Protein AF-A0AAE0GDN5-F1 (afdb_monomer)

pLDDT: mean 87.63, std 14.73, range [41.38, 98.94]

Solvent-accessible surface area (backbone atoms only — not comparable to full-atom values): 17730 Å² total; per-residue (Å²): 132,83,82,75,53,61,59,93,88,37,73,37,53,43,88,85,71,43,66,52,89,64,88,62,41,34,65,48,34,41,49,47,41,57,77,68,63,49,64,65,47,78,42,30,31,48,79,77,82,58,80,42,37,68,60,47,39,54,49,45,69,67,55,39,80,83,34,24,38,50,51,16,38,14,57,63,39,46,33,49,85,44,64,26,94,58,37,66,76,47,68,76,36,91,54,53,76,66,15,51,82,25,54,26,82,8,74,49,5,35,44,51,56,46,60,76,40,38,54,92,84,43,56,67,52,71,48,74,17,45,53,18,36,36,38,46,92,61,34,34,38,39,26,23,27,41,20,40,61,41,61,31,43,83,70,22,51,65,49,40,50,50,53,43,54,57,56,71,73,50,60,53,56,38,36,38,39,32,20,5,50,36,30,42,88,70,46,37,38,89,57,60,58,15,27,40,37,64,50,58,44,47,34,20,28,58,19,18,37,34,41,28,14,74,36,29,25,36,35,30,41,21,21,32,44,36,61,37,45,74,58,95,91,39,79,44,88,58,62,34,66,71,46,88,48,63,50,52,35,57,20,22,53,28,91,73,73,8,14,14,39,45,33,31,59,21,14,55,24,88,50,52,39,48,43,72,47,83,60,86,55,50,55,37,38,38,21,39,33,66,83,54,95,76,44,49,62,33,57,82,83,47,85,45,52,26,32,50,79,47,71,52,79,47,81,82,52,55,49,28,49,33,36,31,30,29,52,78,68,49,74,79,44,58,34,32,42,33,46,66,41,76,66,130

Foldseek 3Di:
DPPFDDDPNHGCAFLVRHGDPDDFLLLLQLVVCVVVVAQEDEEAEDQPLRLCLPSSLSVCVVRCVNHAYAYAHALSQFWLPLPRPCSPSQVPRPCQVVQQPTQDPHCNHNQVSNVVRHPPPWDKDDRGNAFIWIDDQLAIETHHQALNSFADQVVRVVSLVSLLVSLVVDLGLAYEYGHEADDPQRAFDDGHGRHFCSNVLSCQQSLYAYEYAPRQWKWKFAKWQDAWHDDPNDTDGPTDHPDLDQAEYERDHHNRRGIYMYIYQHQSGDAFAEGPDDDSRTSEIEGCYDPDPHYHHDPRPDSQSGWDKDWADDNPAQKIKIFIATSVRDTRGIHMYGGPRDRD

Nearest PDB structures (foldseek):
  8y1j-assembly1_A-2  TM=4.445E-01  e=2.587E+00  Pseudomonas aeruginosa PAO1
  3iau-assembly2_B  TM=4.568E-01  e=3.497E+00  Solanum lycopersicum
  3iau-assembly1_A  TM=4.447E-01  e=3.946E+00  Solanum lycopersicum
  2ga9-assembly1_A  TM=3.834E-01  e=5.022E+00  Orthopoxvirus vaccinia
  3uow-assembly1_A  TM=2.805E-01  e=9.181E+00  Plasmodium falciparum 3D7

Structure (mmCIF, N/CA/C/O backbone):
data_AF-A0AAE0GDN5-F1
#
_entry.id   AF-A0AAE0GDN5-F1
#
loop_
_atom_site.group_PDB
_atom_site.id
_atom_site.type_symbol
_atom_site.label_atom_id
_atom_site.label_alt_id
_atom_site.label_comp_id
_atom_site.label_asym_id
_atom_site.label_entity_id
_atom_site.label_seq_id
_atom_site.pdbx_PDB_ins_code
_atom_site.Cartn_x
_atom_site.Cartn_y
_atom_site.Cartn_z
_atom_site.occupancy
_atom_site.B_iso_or_equiv
_atom_site.auth_seq_id
_atom_site.auth_comp_id
_atom_site.auth_asym_id
_atom_site.auth_atom_id
_atom_site.pdbx_PDB_model_num
ATOM 1 N N . MET A 1 1 ? 9.007 -10.496 -36.796 1.00 41.88 1 MET A N 1
ATOM 2 C CA . MET A 1 1 ? 8.917 -9.094 -36.339 1.00 41.88 1 MET A CA 1
ATOM 3 C C . MET A 1 1 ? 8.376 -9.117 -34.929 1.00 41.88 1 MET A C 1
ATOM 5 O O . MET A 1 1 ? 7.269 -9.605 -34.732 1.00 41.88 1 MET A O 1
ATOM 9 N N . GLN A 1 2 ? 9.183 -8.704 -33.958 1.00 44.78 2 GLN A N 1
ATOM 10 C CA . GLN A 1 2 ? 8.745 -8.541 -32.575 1.00 44.78 2 GLN A CA 1
ATOM 11 C C . GLN A 1 2 ? 7.767 -7.357 -32.563 1.00 44.78 2 GLN A C 1
ATOM 13 O O . GLN A 1 2 ? 8.099 -6.303 -33.104 1.00 44.78 2 GLN A O 1
ATOM 18 N N . ARG A 1 3 ? 6.529 -7.549 -32.084 1.00 52.41 3 ARG A N 1
ATOM 19 C CA . ARG A 1 3 ? 5.584 -6.432 -31.941 1.00 52.41 3 ARG A CA 1
ATOM 20 C C . ARG A 1 3 ? 6.173 -5.475 -30.912 1.00 52.41 3 ARG A C 1
ATOM 22 O O . ARG A 1 3 ? 6.398 -5.876 -29.775 1.00 52.41 3 ARG A O 1
ATOM 29 N N . VAL A 1 4 ? 6.446 -4.253 -31.343 1.00 59.16 4 VAL A N 1
ATOM 30 C CA . VAL A 1 4 ? 6.865 -3.161 -30.473 1.00 59.16 4 VAL A CA 1
ATOM 31 C C . VAL A 1 4 ? 5.683 -2.820 -29.572 1.00 59.16 4 VAL A C 1
ATOM 33 O O . VAL A 1 4 ? 4.569 -2.633 -30.057 1.00 59.16 4 VAL A O 1
ATOM 36 N N . TYR A 1 5 ? 5.898 -2.829 -28.259 1.00 58.00 5 TYR A N 1
ATOM 37 C CA . TYR A 1 5 ? 4.896 -2.339 -27.320 1.00 58.00 5 TYR A CA 1
ATOM 38 C C . TYR A 1 5 ? 4.826 -0.821 -27.476 1.00 58.00 5 TYR A C 1
ATOM 40 O O . TYR A 1 5 ? 5.871 -0.188 -27.454 1.00 58.00 5 TYR A O 1
ATOM 48 N N . GLU A 1 6 ? 3.642 -0.245 -27.677 1.00 60.78 6 GLU A N 1
ATOM 49 C CA . GLU A 1 6 ? 3.473 1.186 -27.958 1.00 60.78 6 GLU A CA 1
ATOM 50 C C . GLU A 1 6 ? 2.657 1.884 -26.860 1.00 60.78 6 GLU A C 1
ATOM 52 O O . GLU A 1 6 ? 1.672 1.350 -26.346 1.00 60.78 6 GLU A O 1
ATOM 57 N N . ILE A 1 7 ? 3.059 3.108 -26.526 1.00 54.59 7 ILE A N 1
ATOM 58 C CA . ILE A 1 7 ? 2.407 4.046 -25.615 1.00 54.59 7 ILE A CA 1
ATOM 59 C C . ILE A 1 7 ? 2.026 5.275 -26.453 1.00 54.59 7 ILE A C 1
ATOM 61 O O . ILE A 1 7 ? 2.894 6.017 -26.890 1.00 54.59 7 ILE A O 1
ATOM 65 N N . ASN A 1 8 ? 0.729 5.487 -26.710 1.00 52.53 8 ASN A N 1
ATOM 66 C CA . ASN A 1 8 ? 0.206 6.551 -27.594 1.00 52.53 8 ASN A CA 1
ATOM 67 C C . ASN A 1 8 ? 0.657 6.471 -29.068 1.00 52.53 8 ASN A C 1
ATOM 69 O O . ASN A 1 8 ? 0.799 7.496 -29.727 1.00 52.53 8 ASN A O 1
ATOM 73 N N . GLY A 1 9 ? 0.858 5.262 -29.598 1.00 57.66 9 GLY A N 1
ATOM 74 C CA . GLY A 1 9 ? 1.362 5.072 -30.966 1.00 57.66 9 GLY A CA 1
ATOM 75 C C . GLY A 1 9 ? 2.862 5.343 -31.111 1.00 57.66 9 GLY A C 1
ATOM 76 O O . GLY A 1 9 ? 3.390 5.240 -32.213 1.00 57.66 9 GLY A O 1
ATOM 77 N N . GLU A 1 10 ? 3.544 5.654 -30.006 1.00 56.47 10 GLU A N 1
ATOM 78 C CA . GLU A 1 10 ? 4.998 5.716 -29.927 1.00 56.47 10 GLU A CA 1
ATOM 79 C C . GLU A 1 10 ? 5.531 4.432 -29.290 1.00 56.47 10 GLU A C 1
ATOM 81 O O . GLU A 1 10 ? 4.943 3.938 -28.326 1.00 56.47 10 GLU A O 1
ATOM 86 N N . PRO A 1 11 ? 6.649 3.876 -29.766 1.00 64.31 11 PRO A N 1
ATOM 87 C CA . PRO A 1 11 ? 7.301 2.764 -29.100 1.00 64.31 11 PRO A CA 1
ATOM 88 C C . PRO A 1 11 ? 7.586 3.013 -27.615 1.00 64.31 11 PRO A C 1
ATOM 90 O O . PRO A 1 11 ? 8.164 4.028 -27.239 1.00 64.31 11 PRO A O 1
ATOM 93 N N . CYS A 1 12 ? 7.234 2.047 -26.772 1.00 60.94 12 CYS A N 1
ATOM 94 C CA . CYS A 1 12 ? 7.737 1.943 -25.413 1.00 60.94 12 CYS A CA 1
ATOM 95 C C . CYS A 1 12 ? 9.220 1.625 -25.501 1.00 60.94 12 CYS A C 1
ATOM 97 O O . CYS A 1 12 ? 9.606 0.540 -25.953 1.00 60.94 12 CYS A O 1
ATOM 99 N N . LEU A 1 13 ? 10.022 2.587 -25.076 1.00 56.03 13 LEU A N 1
ATOM 100 C CA . LEU A 1 13 ? 11.457 2.456 -24.975 1.00 56.03 13 LEU A CA 1
ATOM 101 C C . LEU A 1 13 ? 11.843 2.515 -23.500 1.00 56.03 13 LEU A C 1
ATOM 103 O O . LEU A 1 13 ? 11.319 3.348 -22.759 1.00 56.03 13 LEU A O 1
ATOM 107 N N . ASP A 1 14 ? 12.732 1.620 -23.088 1.00 52.69 14 ASP A N 1
ATOM 108 C CA . ASP A 1 14 ? 13.418 1.737 -21.811 1.00 52.69 14 ASP A CA 1
ATOM 109 C C . ASP A 1 14 ? 14.455 2.877 -21.864 1.00 52.69 14 ASP A C 1
ATOM 111 O O . ASP A 1 14 ? 14.651 3.555 -22.881 1.00 52.69 14 ASP A O 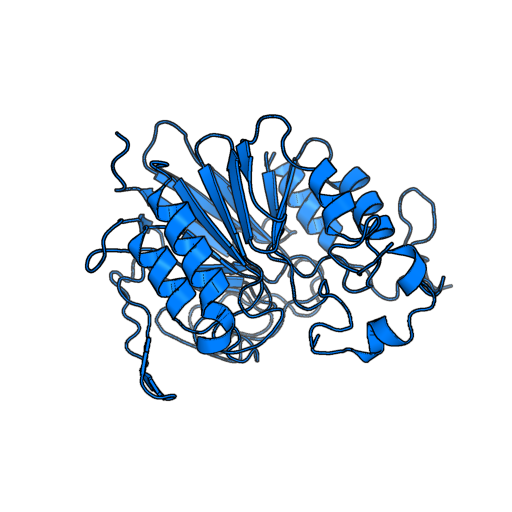1
ATOM 115 N N . TYR A 1 15 ? 15.136 3.106 -20.747 1.00 44.44 15 TYR A N 1
ATOM 116 C CA . TYR A 1 15 ? 16.130 4.170 -20.600 1.00 44.44 15 TYR A CA 1
ATOM 117 C C . TYR A 1 15 ? 17.352 4.023 -21.531 1.00 44.44 15 TYR A C 1
ATOM 119 O O . TYR A 1 15 ? 18.066 4.995 -21.775 1.00 44.44 15 TYR A O 1
ATOM 127 N N . LYS A 1 16 ? 17.581 2.839 -22.117 1.00 44.53 16 LYS A N 1
ATOM 128 C CA . LYS A 1 16 ? 18.643 2.591 -23.107 1.00 44.53 16 LYS A CA 1
ATOM 129 C C . LYS A 1 16 ? 18.179 2.826 -24.541 1.00 44.53 16 LYS A C 1
ATOM 131 O O . LYS A 1 16 ? 18.956 2.594 -25.467 1.00 44.53 16 LYS A O 1
ATOM 136 N N . MET A 1 17 ? 16.949 3.311 -24.731 1.00 55.16 17 MET A N 1
ATOM 137 C CA . MET A 1 17 ? 16.269 3.368 -26.026 1.00 55.16 17 MET A CA 1
ATOM 138 C C . MET A 1 17 ? 16.057 1.975 -26.647 1.00 55.16 17 MET A C 1
ATOM 140 O O . MET A 1 17 ? 15.821 1.875 -27.854 1.00 55.16 17 MET A O 1
ATOM 144 N N . ASP A 1 18 ? 16.121 0.906 -25.845 1.00 54.94 18 ASP A N 1
ATOM 145 C CA . ASP A 1 18 ? 15.710 -0.431 -26.268 1.00 54.94 18 ASP A CA 1
ATOM 146 C C . ASP A 1 18 ? 14.187 -0.543 -26.127 1.00 54.94 18 ASP A C 1
ATOM 148 O O . ASP A 1 18 ? 13.575 0.098 -25.278 1.00 54.94 18 ASP A O 1
ATOM 152 N N . TYR A 1 19 ? 13.537 -1.381 -26.937 1.00 62.50 19 TYR A N 1
ATOM 153 C CA . TYR A 1 19 ? 12.112 -1.650 -26.740 1.00 62.50 19 TYR A CA 1
ATOM 154 C C . TYR A 1 19 ? 11.873 -2.296 -25.373 1.00 62.50 19 TYR A C 1
ATOM 156 O O . TYR A 1 19 ? 12.528 -3.289 -25.045 1.00 62.50 19 TYR A O 1
ATOM 164 N N . CYS A 1 20 ? 10.888 -1.781 -24.629 1.00 57.69 20 CYS A N 1
ATOM 165 C CA . CYS A 1 20 ? 10.455 -2.350 -23.353 1.00 57.69 20 CYS A CA 1
ATOM 166 C C . CYS A 1 20 ? 10.292 -3.871 -23.490 1.00 57.69 20 CYS A C 1
ATOM 168 O O . CYS A 1 20 ? 9.528 -4.363 -24.329 1.00 57.69 20 CYS A O 1
ATOM 170 N N . ARG A 1 21 ? 11.062 -4.623 -22.696 1.00 52.03 21 ARG A N 1
ATOM 171 C CA . ARG A 1 21 ? 11.331 -6.049 -22.955 1.00 52.03 21 ARG A CA 1
ATOM 172 C C . ARG A 1 21 ? 10.169 -6.970 -22.577 1.00 52.03 21 ARG A C 1
ATOM 174 O O . ARG A 1 21 ? 10.104 -8.098 -23.067 1.00 52.03 21 ARG A O 1
ATOM 181 N N . THR A 1 22 ? 9.235 -6.484 -21.761 1.00 51.12 22 THR A N 1
ATOM 182 C CA . THR A 1 22 ? 8.078 -7.243 -21.270 1.00 51.12 22 THR A CA 1
ATOM 183 C C . THR A 1 22 ? 6.831 -6.361 -21.199 1.00 51.12 22 THR A C 1
ATOM 185 O O . THR A 1 22 ? 6.926 -5.212 -20.767 1.00 51.12 22 THR A O 1
ATOM 188 N N . PRO A 1 23 ? 5.643 -6.864 -21.581 1.00 52.62 23 PRO A N 1
ATOM 189 C CA . PRO A 1 23 ? 4.397 -6.165 -21.301 1.00 52.62 23 PRO A CA 1
ATOM 190 C C . PRO A 1 23 ? 4.180 -6.118 -19.782 1.00 52.62 23 PRO A C 1
ATOM 192 O O . PRO A 1 23 ? 3.942 -7.149 -19.158 1.00 52.62 23 PRO A O 1
ATOM 195 N N . SER A 1 24 ? 4.269 -4.927 -19.184 1.00 63.75 24 SER A N 1
ATOM 196 C CA . SER A 1 24 ? 3.745 -4.700 -17.834 1.00 63.75 24 SER A CA 1
ATOM 197 C C . SER A 1 24 ? 2.223 -4.772 -17.889 1.00 63.75 24 SER A C 1
ATOM 199 O O . SER A 1 24 ? 1.579 -4.067 -18.674 1.00 63.75 24 SER A O 1
ATOM 201 N N . TYR A 1 25 ? 1.636 -5.609 -17.038 1.00 81.38 25 TYR A N 1
ATOM 202 C CA . TYR A 1 25 ? 0.183 -5.753 -16.945 1.00 81.38 25 TYR A CA 1
ATOM 203 C C . TYR A 1 25 ? -0.465 -4.641 -16.107 1.00 81.38 25 TYR A C 1
ATOM 205 O O . TYR A 1 25 ? -1.679 -4.656 -15.899 1.00 81.38 25 TYR A O 1
ATOM 213 N N . ALA A 1 26 ? 0.312 -3.629 -15.695 1.00 89.44 26 ALA A N 1
ATOM 214 C CA . ALA A 1 26 ? -0.187 -2.477 -14.953 1.00 89.44 26 ALA A CA 1
ATOM 215 C C . ALA A 1 26 ? -1.345 -1.776 -15.679 1.00 89.44 26 ALA A C 1
ATOM 217 O O . ALA A 1 26 ? -2.330 -1.419 -15.041 1.00 89.44 26 ALA A O 1
ATOM 218 N N . ARG A 1 27 ? -1.323 -1.663 -17.020 1.00 88.50 27 ARG A N 1
ATOM 219 C CA . ARG A 1 27 ? -2.455 -1.075 -17.773 1.00 88.50 27 ARG A CA 1
ATOM 220 C C . ARG A 1 27 ? -3.779 -1.788 -17.504 1.00 88.50 27 ARG A C 1
ATOM 222 O O . ARG A 1 27 ? -4.809 -1.130 -17.398 1.00 88.50 27 ARG A O 1
ATOM 229 N N . SER A 1 28 ? -3.764 -3.115 -17.379 1.00 88.62 28 SER A N 1
ATOM 230 C CA . SER A 1 28 ? -4.967 -3.897 -17.075 1.00 88.62 28 SER A CA 1
ATOM 231 C C . SER A 1 28 ? -5.482 -3.604 -15.666 1.00 88.62 28 SER A C 1
ATOM 233 O O . SER A 1 28 ? -6.688 -3.465 -15.476 1.00 88.62 28 SER A O 1
ATOM 235 N N . VAL A 1 29 ? -4.579 -3.429 -14.697 1.00 94.88 29 VAL A N 1
ATOM 236 C CA . VAL A 1 29 ? -4.932 -3.055 -13.318 1.00 94.88 29 VAL A CA 1
ATOM 237 C C . VAL A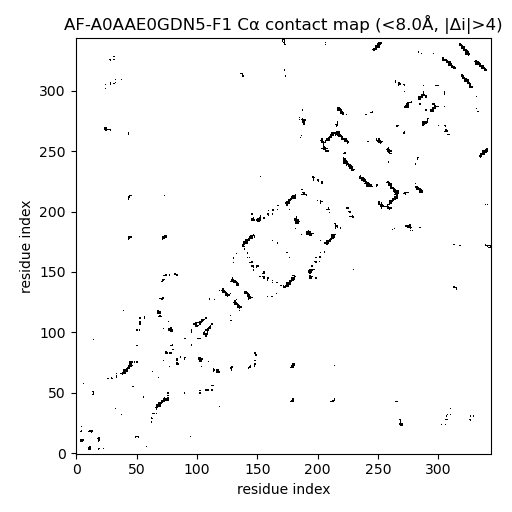 1 29 ? -5.502 -1.632 -13.262 1.00 94.88 29 VAL A C 1
ATOM 239 O O . VAL A 1 29 ? -6.553 -1.411 -12.666 1.00 94.88 29 VAL A O 1
ATOM 242 N N . PHE A 1 30 ? -4.890 -0.665 -13.953 1.00 95.25 30 PHE A N 1
ATOM 243 C CA . PHE A 1 30 ? -5.427 0.699 -14.044 1.00 95.25 30 PHE A CA 1
ATOM 244 C C . PHE A 1 30 ? -6.769 0.749 -14.776 1.00 95.25 30 PHE A C 1
ATOM 246 O O . PHE A 1 30 ? -7.680 1.451 -14.339 1.00 95.25 30 PHE A O 1
ATOM 253 N N . LYS A 1 31 ? -6.939 -0.037 -15.845 1.00 92.19 31 LYS A N 1
ATOM 254 C CA . LYS A 1 31 ? -8.227 -0.191 -16.527 1.00 92.19 31 LYS A CA 1
ATOM 255 C C . LYS A 1 31 ? -9.306 -0.714 -15.575 1.00 92.19 31 LYS A C 1
ATOM 257 O O . LYS A 1 31 ? -10.385 -0.127 -15.532 1.00 92.19 31 LYS A O 1
ATOM 262 N N . LEU A 1 32 ? -9.009 -1.752 -14.792 1.00 95.25 32 LEU A N 1
ATOM 263 C CA . LEU A 1 32 ? -9.915 -2.283 -13.770 1.00 95.25 32 LEU A CA 1
ATOM 264 C C . LEU A 1 32 ? -10.320 -1.198 -12.755 1.00 95.25 32 LEU A C 1
ATOM 266 O O . LEU A 1 32 ? -11.508 -1.034 -12.476 1.00 95.25 32 LEU A O 1
ATOM 270 N N . MET A 1 33 ? -9.363 -0.413 -12.248 1.00 97.50 33 MET A N 1
ATOM 271 C CA . MET A 1 33 ? -9.647 0.688 -11.314 1.00 97.50 33 MET A CA 1
ATOM 272 C C . MET A 1 33 ? -10.532 1.779 -11.942 1.00 97.50 33 MET A C 1
ATOM 274 O O . MET A 1 33 ? -11.472 2.251 -11.298 1.00 97.50 33 MET A O 1
ATOM 278 N N . ARG A 1 34 ? -10.312 2.123 -13.221 1.00 95.75 34 ARG A N 1
ATOM 279 C CA . ARG A 1 34 ? -11.179 3.058 -13.966 1.00 95.75 34 ARG A CA 1
ATOM 280 C C . ARG A 1 34 ? -12.601 2.528 -14.125 1.00 95.75 34 ARG A C 1
ATOM 282 O O . ARG A 1 34 ? -13.560 3.263 -13.906 1.00 95.75 34 ARG A O 1
ATOM 289 N N . GLU A 1 35 ? -12.757 1.256 -14.487 1.00 95.56 35 GLU A N 1
ATOM 290 C CA . GLU A 1 35 ? -14.073 0.613 -14.615 1.00 95.56 35 GLU A CA 1
ATOM 291 C C . GLU A 1 35 ? -14.826 0.587 -13.279 1.00 95.56 35 GLU A C 1
ATOM 293 O O . GLU A 1 35 ? -16.048 0.748 -13.248 1.00 95.56 35 GLU A O 1
ATOM 298 N N . LYS A 1 36 ? -14.085 0.465 -12.173 1.00 96.56 36 LYS A N 1
ATOM 299 C CA . LYS A 1 36 ? -14.596 0.562 -10.801 1.00 96.56 36 LYS A CA 1
ATOM 300 C C . LYS A 1 36 ? -14.770 1.993 -10.295 1.00 96.56 36 LYS A C 1
ATOM 302 O O . LYS A 1 36 ? -15.267 2.167 -9.188 1.00 96.56 36 LYS A O 1
ATOM 307 N N . ARG A 1 37 ? -14.447 3.001 -11.117 1.00 96.31 37 ARG A N 1
ATOM 308 C CA . ARG A 1 37 ? -14.590 4.435 -10.814 1.00 96.31 37 ARG A CA 1
ATOM 309 C C . ARG A 1 37 ? -13.885 4.834 -9.515 1.00 96.31 37 ARG A C 1
ATOM 311 O O . ARG A 1 37 ? -14.430 5.595 -8.722 1.00 96.31 37 ARG A O 1
ATOM 318 N N . VAL A 1 38 ? -12.689 4.292 -9.301 1.00 97.38 38 VAL A N 1
ATOM 319 C CA . VAL A 1 38 ? -11.849 4.637 -8.150 1.00 97.38 38 VAL A CA 1
ATOM 320 C C . VAL A 1 38 ? -11.518 6.132 -8.180 1.00 97.38 38 VAL A C 1
ATOM 322 O O . VAL A 1 38 ? -11.184 6.672 -9.225 1.00 97.38 38 VAL A O 1
ATOM 325 N N . ASP A 1 39 ? -11.598 6.807 -7.035 1.00 97.19 39 ASP A N 1
ATOM 326 C CA . ASP A 1 39 ? -11.234 8.227 -6.922 1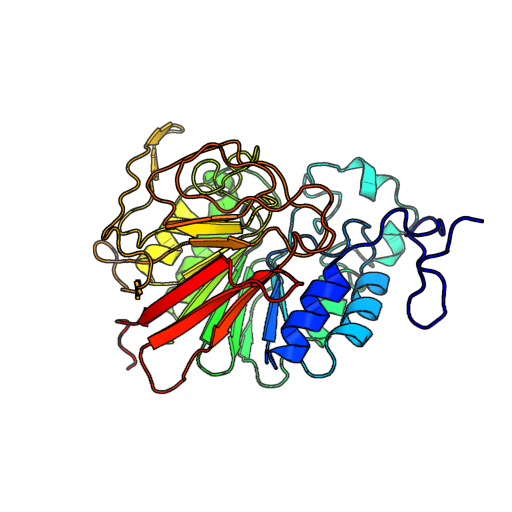.00 97.19 39 ASP A CA 1
ATOM 327 C C . ASP A 1 39 ? -9.714 8.439 -6.821 1.00 97.19 39 ASP A C 1
ATOM 329 O O . ASP A 1 39 ? -9.156 9.388 -7.375 1.00 97.19 39 ASP A O 1
ATOM 333 N N . LEU A 1 40 ? -9.044 7.561 -6.073 1.00 98.44 40 LEU A N 1
ATOM 334 C CA . LEU A 1 40 ? -7.643 7.681 -5.694 1.00 98.44 40 LEU A CA 1
ATOM 335 C C . LEU A 1 40 ? -6.955 6.316 -5.767 1.00 98.44 40 LEU A C 1
ATOM 337 O O . LEU A 1 40 ? -7.352 5.373 -5.086 1.00 98.44 40 LEU A O 1
ATOM 341 N N . VAL A 1 41 ? -5.882 6.244 -6.548 1.00 98.69 41 VAL A N 1
ATOM 342 C CA . VAL A 1 41 ? -4.935 5.130 -6.546 1.00 98.69 41 VAL A CA 1
ATOM 343 C C . VAL A 1 41 ? -3.909 5.358 -5.437 1.00 98.69 41 VAL A C 1
ATOM 345 O O . VAL A 1 41 ? -3.281 6.415 -5.367 1.00 98.69 41 VAL A O 1
ATOM 348 N N . VAL A 1 42 ? -3.724 4.352 -4.584 1.00 98.75 42 VAL A N 1
ATOM 349 C CA . VAL A 1 42 ? -2.694 4.317 -3.540 1.00 98.75 42 VAL A CA 1
ATOM 350 C C . VAL A 1 42 ? -1.689 3.232 -3.913 1.00 98.75 42 VAL A C 1
ATOM 352 O O . VAL A 1 42 ? -2.025 2.051 -3.880 1.00 98.75 42 VAL A O 1
ATOM 355 N N . HIS A 1 43 ? -0.472 3.618 -4.296 1.00 98.69 43 HIS A N 1
ATOM 356 C CA . HIS A 1 43 ? 0.542 2.686 -4.789 1.00 98.69 43 HIS A CA 1
ATOM 357 C C . HIS A 1 43 ? 1.665 2.457 -3.769 1.00 98.69 43 HIS A C 1
ATOM 359 O O . HIS A 1 43 ? 2.365 3.387 -3.364 1.00 98.69 43 HIS A O 1
ATOM 365 N N . ALA A 1 44 ? 1.853 1.207 -3.349 1.00 98.19 44 ALA A N 1
ATOM 366 C CA . ALA A 1 44 ? 2.799 0.826 -2.302 1.00 98.19 44 ALA A CA 1
ATOM 367 C C . ALA A 1 44 ? 4.235 0.614 -2.830 1.00 98.19 44 ALA A C 1
ATOM 369 O O . ALA A 1 44 ? 4.874 -0.367 -2.465 1.00 98.19 44 ALA A O 1
ATOM 370 N N . GLY A 1 45 ? 4.739 1.527 -3.667 1.00 96.56 45 GLY A N 1
ATOM 371 C CA . GLY A 1 45 ? 6.113 1.532 -4.193 1.00 96.56 45 GLY A CA 1
ATOM 372 C C . GLY A 1 45 ? 6.410 0.511 -5.290 1.00 96.56 45 GLY A C 1
ATOM 373 O O . GLY A 1 45 ? 5.575 -0.334 -5.598 1.00 96.56 45 GLY A O 1
ATOM 374 N N . ASP A 1 46 ? 7.623 0.611 -5.832 1.00 95.06 46 ASP A N 1
ATOM 375 C CA . ASP A 1 46 ? 8.119 -0.049 -7.041 1.00 95.06 46 ASP A CA 1
ATOM 376 C C . ASP A 1 46 ? 7.287 0.295 -8.283 1.00 95.06 46 ASP A C 1
ATOM 378 O O . ASP A 1 46 ? 6.330 -0.391 -8.644 1.00 95.06 46 ASP A O 1
ATOM 382 N N . PHE A 1 47 ? 7.658 1.389 -8.943 1.00 93.69 47 PHE A N 1
ATOM 383 C CA . PHE A 1 47 ? 6.888 1.979 -10.032 1.00 93.69 47 PHE A CA 1
ATOM 384 C C . PHE A 1 47 ? 7.038 1.241 -11.362 1.00 93.69 47 PHE A C 1
ATOM 386 O O . PHE A 1 47 ? 6.270 0.330 -11.673 1.00 93.69 47 PHE A O 1
ATOM 393 N N . ASP A 1 48 ? 7.990 1.668 -12.184 1.00 87.81 48 ASP A N 1
ATOM 394 C CA . ASP A 1 48 ? 8.150 1.162 -13.543 1.00 87.81 48 ASP A CA 1
ATOM 395 C C . ASP A 1 48 ? 9.120 -0.021 -13.632 1.00 87.81 48 ASP A C 1
ATOM 397 O O . ASP A 1 48 ? 9.078 -0.735 -14.628 1.00 87.81 48 ASP A O 1
ATOM 401 N N . TYR A 1 49 ? 9.930 -0.256 -12.589 1.00 85.00 49 TYR A N 1
ATOM 402 C CA . TYR A 1 49 ? 11.057 -1.202 -12.571 1.00 85.00 49 TYR A CA 1
ATOM 403 C C . TYR A 1 49 ? 12.171 -0.901 -13.596 1.00 85.00 49 TYR A C 1
ATOM 405 O O . TYR A 1 49 ? 13.066 -1.722 -13.787 1.00 85.00 49 TYR A O 1
ATOM 413 N N . GLU A 1 50 ? 12.144 0.277 -14.216 1.00 79.94 50 GLU A N 1
ATOM 414 C CA . GLU A 1 50 ? 13.015 0.717 -15.312 1.00 79.94 50 GLU A CA 1
ATOM 415 C C . GLU A 1 50 ? 13.809 1.990 -14.964 1.00 79.94 50 GLU A C 1
ATOM 417 O O . GLU A 1 50 ? 14.563 2.490 -15.797 1.00 79.94 50 GLU A O 1
ATOM 422 N N . SER A 1 51 ? 13.641 2.539 -13.754 1.00 81.94 51 SER A N 1
ATOM 423 C CA . SER A 1 51 ? 14.314 3.769 -13.304 1.00 81.94 51 SER A CA 1
ATOM 424 C C . SER A 1 51 ? 14.026 4.974 -14.215 1.00 81.94 51 SER A C 1
ATOM 426 O O . SER A 1 51 ? 14.898 5.809 -14.466 1.00 81.94 51 SER A O 1
ATOM 428 N N . SER A 1 52 ? 12.789 5.100 -14.711 1.00 79.69 52 SER A N 1
ATOM 429 C CA . SER A 1 52 ? 12.399 6.100 -15.708 1.00 79.69 52 SER A CA 1
ATOM 430 C C . SER A 1 52 ? 11.247 7.008 -15.234 1.00 79.69 52 SER A C 1
ATOM 432 O O . SER A 1 52 ? 10.143 6.967 -15.790 1.00 79.69 52 SER A O 1
ATOM 434 N N . PRO A 1 53 ? 11.498 7.941 -14.285 1.00 86.62 53 PRO A N 1
ATOM 435 C CA . PRO A 1 53 ? 10.475 8.835 -13.732 1.00 86.62 53 PRO A CA 1
ATOM 436 C C . PRO A 1 53 ? 9.575 9.517 -14.763 1.00 86.62 53 PRO A C 1
ATOM 438 O O . PRO A 1 53 ? 8.357 9.554 -14.604 1.00 86.62 53 PRO A O 1
ATOM 441 N N . ARG A 1 54 ? 10.162 10.013 -15.857 1.00 83.44 54 ARG A N 1
ATOM 442 C CA . ARG A 1 54 ? 9.423 10.687 -16.931 1.00 83.44 54 ARG A CA 1
ATOM 443 C C . ARG A 1 54 ? 8.535 9.730 -17.731 1.00 83.44 54 ARG A C 1
ATOM 445 O O . ARG A 1 54 ? 7.448 10.112 -18.157 1.00 83.44 54 ARG A O 1
ATOM 452 N N . THR A 1 55 ? 8.987 8.505 -17.977 1.00 82.31 55 THR A N 1
ATOM 453 C CA . THR A 1 55 ? 8.194 7.507 -18.711 1.00 82.31 55 THR A CA 1
ATOM 454 C C . THR A 1 55 ? 7.035 7.021 -17.854 1.00 82.31 55 THR A C 1
ATOM 456 O O . THR A 1 55 ? 5.909 6.926 -18.348 1.00 82.31 55 THR A O 1
ATOM 459 N N . TRP A 1 56 ? 7.278 6.809 -16.559 1.00 89.69 56 TRP A N 1
ATOM 460 C CA . TRP A 1 56 ? 6.225 6.507 -15.597 1.00 89.69 56 TRP A CA 1
ATOM 461 C C . TRP A 1 56 ? 5.196 7.640 -15.483 1.00 89.69 56 TRP A C 1
ATOM 463 O O . TRP A 1 56 ? 3.994 7.387 -15.490 1.00 89.69 56 TRP A O 1
ATOM 473 N N . ASP A 1 57 ? 5.635 8.900 -15.481 1.00 92.69 57 ASP A N 1
ATOM 474 C CA . ASP A 1 57 ? 4.735 10.058 -15.495 1.00 92.69 57 ASP A CA 1
ATOM 475 C C . ASP A 1 57 ? 3.819 10.096 -16.728 1.00 92.69 57 ASP A C 1
ATOM 477 O O . ASP A 1 57 ? 2.604 10.295 -16.623 1.00 92.69 57 ASP A O 1
ATOM 481 N N . ASN A 1 58 ? 4.386 9.845 -17.911 1.00 85.94 58 ASN A N 1
ATOM 482 C CA . ASN A 1 58 ? 3.618 9.758 -19.153 1.00 85.94 58 ASN A CA 1
ATOM 483 C C . ASN A 1 58 ? 2.589 8.619 -19.098 1.00 85.94 58 ASN A C 1
ATOM 485 O O . ASN A 1 58 ? 1.455 8.782 -19.555 1.00 85.94 58 ASN A O 1
ATOM 489 N N . PHE A 1 59 ? 2.972 7.475 -18.522 1.00 89.06 59 PHE A N 1
ATOM 490 C CA . PHE A 1 59 ? 2.065 6.357 -18.285 1.00 89.06 59 PHE A CA 1
ATOM 491 C C . PHE A 1 59 ? 0.906 6.765 -17.366 1.00 89.06 59 PHE A C 1
ATOM 493 O O . PHE A 1 59 ? -0.255 6.570 -17.727 1.00 89.06 59 PHE A O 1
ATOM 500 N N . LEU A 1 60 ? 1.195 7.384 -16.218 1.00 94.44 60 LEU A N 1
ATOM 501 C CA . LEU A 1 60 ? 0.172 7.824 -15.266 1.00 94.44 60 LEU A CA 1
ATOM 502 C C . LEU A 1 60 ? -0.769 8.863 -15.874 1.00 94.44 60 LEU A C 1
ATOM 504 O O . LEU A 1 60 ? -1.985 8.726 -15.756 1.00 94.44 60 LEU A O 1
ATOM 508 N N . THR A 1 61 ? -0.231 9.844 -16.596 1.00 91.31 61 THR A N 1
ATOM 509 C CA . THR A 1 61 ? -1.026 10.858 -17.304 1.00 91.31 61 THR A CA 1
ATOM 510 C C . THR A 1 61 ? -2.045 10.216 -18.252 1.00 91.31 61 THR A C 1
ATOM 512 O O . THR A 1 61 ? -3.179 10.685 -18.364 1.00 91.31 61 THR A O 1
ATOM 515 N N . GLN A 1 62 ? -1.674 9.115 -18.912 1.00 87.75 62 GLN A N 1
ATOM 516 C CA . GLN A 1 62 ? -2.564 8.383 -19.812 1.00 87.75 62 GLN A CA 1
ATOM 517 C C . GLN A 1 62 ? -3.578 7.498 -19.071 1.00 87.75 62 GLN A C 1
ATOM 519 O O . GLN A 1 62 ? -4.734 7.391 -19.493 1.00 87.75 62 GLN A O 1
ATOM 524 N N . GLU A 1 63 ? -3.149 6.813 -18.012 1.00 91.50 63 GLU A N 1
ATOM 525 C CA . GLU A 1 63 ? -3.930 5.753 -17.372 1.00 91.50 63 GLU A CA 1
ATOM 526 C C . GLU A 1 63 ? -4.798 6.243 -16.205 1.00 91.50 63 GLU A C 1
ATOM 528 O O . GLU A 1 63 ? -5.799 5.604 -15.881 1.00 91.50 63 GLU A O 1
ATOM 533 N N . LEU A 1 64 ? -4.491 7.377 -15.579 1.00 94.00 64 LEU A N 1
ATOM 534 C CA . LEU A 1 64 ? -5.295 7.869 -14.460 1.00 94.00 64 LEU A CA 1
ATOM 535 C C . LEU A 1 64 ? -6.678 8.361 -14.906 1.00 94.00 64 LEU A C 1
ATOM 537 O O . LEU A 1 64 ? -7.660 8.057 -14.242 1.00 94.00 64 LEU A O 1
ATOM 541 N N . GLN A 1 65 ? -6.787 9.067 -16.037 1.00 89.88 65 GLN A N 1
ATOM 542 C CA . GLN A 1 65 ? -8.063 9.511 -16.642 1.00 89.88 65 GLN A CA 1
ATOM 543 C C . GLN A 1 65 ? -9.106 10.045 -15.633 1.00 89.88 65 GLN A C 1
ATOM 545 O O . GLN A 1 65 ? -10.280 9.681 -15.687 1.00 89.88 65 GLN A O 1
ATOM 550 N N . GLY A 1 66 ? -8.678 10.907 -14.707 1.00 90.25 66 GLY A N 1
ATOM 551 C CA . GLY A 1 66 ? -9.537 11.507 -13.678 1.00 90.25 66 GLY A CA 1
ATOM 552 C C . GLY A 1 66 ? -9.398 10.895 -12.282 1.00 90.25 66 GLY A C 1
ATOM 553 O O . GLY A 1 66 ? -9.835 11.520 -11.319 1.00 90.25 66 GLY A O 1
ATOM 554 N N . MET A 1 67 ? -8.746 9.736 -12.150 1.00 97.38 67 MET A N 1
ATOM 555 C CA . MET A 1 67 ? -8.274 9.231 -10.858 1.00 97.38 67 MET A CA 1
ATOM 556 C C . MET A 1 67 ? -7.087 10.069 -10.372 1.00 97.38 67 MET A C 1
ATOM 558 O O . MET A 1 67 ? -6.277 10.536 -11.172 1.00 97.38 67 MET A O 1
ATOM 562 N N . CYS A 1 68 ? -6.953 10.233 -9.062 1.00 98.12 68 CYS A N 1
ATOM 563 C CA . CYS A 1 68 ? -5.750 10.800 -8.455 1.00 98.12 68 CYS A CA 1
ATOM 564 C C . CYS A 1 68 ? -4.767 9.693 -8.054 1.00 98.12 68 CYS A C 1
ATOM 566 O O . CYS A 1 68 ? -5.126 8.515 -8.036 1.00 98.12 68 CYS A O 1
ATOM 568 N N . TYR A 1 69 ? -3.540 10.060 -7.688 1.00 98.62 69 TYR A N 1
ATOM 569 C CA . TYR A 1 69 ? -2.490 9.104 -7.347 1.00 98.62 69 TYR A CA 1
ATOM 570 C C . TYR A 1 69 ? -1.639 9.569 -6.160 1.00 98.62 69 TYR A C 1
ATOM 572 O O . TYR A 1 69 ? -1.110 10.683 -6.135 1.00 98.62 69 TYR A O 1
ATOM 580 N N . LEU A 1 70 ? -1.487 8.686 -5.176 1.00 98.62 70 LEU A N 1
ATOM 581 C CA . LEU A 1 70 ? -0.563 8.817 -4.054 1.00 98.62 70 LEU A CA 1
ATOM 582 C C . LEU A 1 70 ? 0.301 7.561 -3.961 1.00 98.62 70 LEU A C 1
ATOM 584 O O . LEU A 1 70 ? -0.193 6.456 -4.183 1.00 98.62 70 LEU A O 1
ATOM 588 N N . ALA A 1 71 ? 1.574 7.708 -3.601 1.00 98.44 71 ALA A N 1
ATOM 589 C CA . ALA A 1 71 ? 2.481 6.571 -3.532 1.00 98.44 71 ALA A CA 1
ATOM 590 C C . ALA A 1 71 ? 3.497 6.638 -2.393 1.00 98.44 71 ALA A C 1
ATOM 592 O O . ALA A 1 71 ? 3.915 7.719 -1.980 1.00 98.44 71 ALA A O 1
ATOM 593 N N . ALA A 1 72 ? 3.918 5.455 -1.942 1.00 98.44 72 ALA A N 1
ATOM 594 C CA . ALA A 1 72 ? 5.135 5.252 -1.161 1.00 98.44 72 ALA A CA 1
ATOM 595 C C . ALA A 1 72 ? 6.319 4.951 -2.093 1.00 98.44 72 ALA A C 1
ATOM 597 O O . ALA A 1 72 ? 6.128 4.462 -3.203 1.00 98.44 72 ALA A O 1
ATOM 598 N N . LYS A 1 73 ? 7.535 5.228 -1.628 1.00 97.12 73 LYS A N 1
ATOM 599 C CA . LYS A 1 73 ? 8.792 4.829 -2.270 1.00 97.12 73 LYS A CA 1
ATOM 600 C C . LYS A 1 73 ? 9.051 3.337 -2.043 1.00 97.12 73 LYS A C 1
ATOM 602 O O . LYS A 1 73 ? 8.932 2.868 -0.910 1.00 97.12 73 LYS A O 1
ATOM 607 N N . GLY A 1 74 ? 9.421 2.614 -3.096 1.00 95.31 74 GLY A N 1
ATOM 608 C CA . GLY A 1 74 ? 9.899 1.232 -3.057 1.00 95.31 74 GLY A CA 1
ATOM 609 C C . GLY A 1 74 ? 11.405 1.099 -3.246 1.00 95.31 74 GLY A C 1
ATOM 610 O O . GLY A 1 74 ? 12.128 2.084 -3.419 1.00 95.31 74 GLY A O 1
ATOM 611 N N . ASN A 1 75 ? 11.901 -0.138 -3.188 1.00 91.38 75 ASN A N 1
ATOM 612 C CA . ASN A 1 75 ? 13.335 -0.396 -3.314 1.00 91.38 75 ASN A CA 1
ATOM 613 C C . ASN A 1 75 ? 13.837 -0.276 -4.756 1.00 91.38 75 ASN A C 1
ATOM 615 O O . ASN A 1 75 ? 15.033 -0.066 -4.937 1.00 91.38 75 ASN A O 1
ATOM 619 N N . HIS A 1 76 ? 12.961 -0.403 -5.756 1.00 88.25 76 HIS A N 1
ATOM 620 C CA . HIS A 1 76 ? 13.289 -0.109 -7.155 1.00 88.25 76 HIS A CA 1
ATOM 621 C C . HIS A 1 76 ? 13.210 1.385 -7.487 1.00 88.25 76 HIS A C 1
ATOM 623 O O . HIS A 1 76 ? 13.695 1.804 -8.533 1.00 88.25 76 HIS A O 1
ATOM 629 N N . ASP A 1 77 ? 12.656 2.195 -6.586 1.00 90.38 77 ASP A N 1
ATOM 630 C CA . ASP A 1 77 ? 12.536 3.641 -6.776 1.00 90.38 77 ASP A CA 1
ATOM 631 C C . ASP A 1 77 ? 13.642 4.408 -6.038 1.00 90.38 77 ASP A C 1
ATOM 633 O O . ASP A 1 77 ? 13.702 5.633 -6.127 1.00 90.38 77 ASP A O 1
ATOM 637 N N . SER A 1 78 ? 14.477 3.720 -5.250 1.00 87.06 78 SER A N 1
ATOM 638 C CA . SER A 1 78 ? 15.423 4.344 -4.326 1.00 87.06 78 SER A CA 1
ATOM 639 C C . SER A 1 78 ? 16.637 4.961 -5.014 1.00 87.06 78 SER A C 1
ATOM 641 O O . SER A 1 78 ? 17.056 4.562 -6.101 1.00 87.06 78 SER A O 1
ATOM 643 N N . ASN A 1 79 ? 17.219 5.979 -4.374 1.00 81.00 79 ASN A N 1
ATOM 644 C CA . ASN A 1 79 ? 18.403 6.627 -4.917 1.00 81.00 79 ASN A CA 1
ATOM 645 C C . ASN A 1 79 ? 19.592 5.656 -4.904 1.00 81.00 79 ASN A C 1
ATOM 647 O O . ASN A 1 79 ? 19.782 4.867 -3.979 1.00 81.00 79 ASN A O 1
ATOM 651 N N . CYS A 1 80 ? 20.451 5.768 -5.912 1.00 68.06 80 CYS A N 1
ATOM 652 C CA . CYS A 1 80 ? 21.535 4.816 -6.177 1.00 68.06 80 CYS A CA 1
ATOM 653 C C . CYS A 1 80 ? 22.547 4.692 -5.027 1.00 68.06 80 CYS A C 1
ATOM 655 O O . CYS A 1 80 ? 23.195 3.657 -4.872 1.00 68.06 80 CYS A O 1
ATOM 657 N N . ASP A 1 81 ? 22.718 5.762 -4.249 1.00 62.78 81 ASP A N 1
ATOM 658 C CA . ASP A 1 81 ? 23.685 5.841 -3.152 1.00 62.78 81 ASP A CA 1
ATOM 659 C C . ASP A 1 81 ? 23.077 5.504 -1.778 1.00 62.78 81 ASP A C 1
ATOM 661 O O . ASP A 1 81 ? 23.798 5.460 -0.782 1.00 62.78 81 ASP A O 1
ATOM 665 N N . GLU A 1 82 ? 21.779 5.194 -1.714 1.00 62.94 82 GLU A N 1
ATOM 666 C CA . GLU A 1 82 ? 21.058 4.858 -0.476 1.00 62.94 82 GLU A CA 1
ATOM 667 C C . GLU A 1 82 ? 21.062 3.355 -0.159 1.00 62.94 82 GLU A C 1
ATOM 669 O O . GLU A 1 82 ? 20.248 2.884 0.622 1.00 62.94 82 GLU A O 1
ATOM 674 N N . GLY A 1 83 ? 21.989 2.584 -0.738 1.00 51.56 83 GLY A N 1
ATOM 675 C CA . GLY A 1 83 ? 22.090 1.148 -0.458 1.00 51.56 83 GLY A CA 1
ATOM 676 C C . GLY A 1 83 ? 20.982 0.310 -1.101 1.00 51.56 83 GLY A C 1
ATOM 677 O O . GLY A 1 83 ? 20.655 -0.751 -0.571 1.00 51.56 83 GLY A O 1
ATOM 678 N N . ALA A 1 84 ? 20.436 0.764 -2.239 1.00 50.22 84 ALA A N 1
ATOM 679 C CA . ALA A 1 84 ? 19.507 -0.006 -3.062 1.00 50.22 84 ALA A CA 1
ATOM 680 C C . ALA A 1 84 ? 20.018 -1.452 -3.259 1.00 50.22 84 ALA A C 1
ATOM 682 O O . ALA A 1 84 ? 21.223 -1.636 -3.454 1.00 50.22 84 ALA A O 1
ATOM 683 N N . PRO A 1 85 ? 19.149 -2.483 -3.248 1.00 41.38 85 PRO A N 1
ATOM 684 C CA . PRO A 1 85 ? 19.570 -3.878 -3.424 1.00 41.38 85 PRO A CA 1
ATOM 685 C C . PRO A 1 85 ? 20.302 -4.142 -4.750 1.00 41.38 85 PRO A C 1
ATOM 687 O O . PRO A 1 85 ? 21.021 -5.133 -4.863 1.00 41.38 85 PRO A O 1
ATOM 690 N N . ASP A 1 86 ? 20.152 -3.245 -5.728 1.00 46.91 86 ASP A N 1
ATOM 691 C CA . ASP A 1 86 ? 20.917 -3.230 -6.970 1.00 46.91 86 ASP A CA 1
ATOM 692 C C . ASP A 1 86 ? 21.473 -1.818 -7.263 1.00 46.91 86 ASP A C 1
ATOM 694 O O . ASP A 1 86 ? 20.895 -1.052 -8.035 1.00 46.91 86 ASP A O 1
ATOM 698 N N . PRO A 1 87 ? 22.617 -1.439 -6.664 1.00 46.53 87 PRO A N 1
ATOM 699 C CA . PRO A 1 87 ? 23.272 -0.165 -6.952 1.00 46.53 87 PRO A CA 1
ATOM 700 C C . PRO A 1 87 ? 23.796 -0.097 -8.392 1.00 46.53 87 PRO A C 1
ATOM 702 O O . PRO A 1 87 ? 24.103 0.992 -8.875 1.00 46.53 87 PRO A O 1
ATOM 705 N N . SER A 1 88 ? 23.951 -1.245 -9.067 1.00 44.94 88 SER A N 1
ATOM 706 C CA . SER A 1 88 ? 24.535 -1.320 -10.408 1.00 44.94 88 SER A CA 1
ATOM 707 C C . SER A 1 88 ? 23.558 -0.883 -11.496 1.00 44.94 88 SER A C 1
ATOM 709 O O . SER A 1 88 ? 23.988 -0.283 -12.478 1.00 44.94 88 SER A O 1
ATOM 711 N N . ALA A 1 89 ? 22.252 -1.070 -11.277 1.00 47.09 89 ALA A N 1
ATOM 712 C CA . ALA A 1 89 ? 21.216 -0.616 -12.201 1.00 47.09 89 ALA A CA 1
ATOM 713 C C . ALA A 1 89 ? 21.218 0.911 -12.401 1.00 47.09 89 ALA A C 1
ATOM 715 O O . ALA A 1 89 ? 20.961 1.368 -13.511 1.00 47.09 89 ALA A O 1
ATOM 716 N N . CYS A 1 90 ? 21.565 1.685 -11.363 1.00 55.22 90 CYS A N 1
ATOM 717 C CA . CYS A 1 90 ? 21.481 3.148 -11.404 1.00 55.22 90 CYS A CA 1
ATOM 718 C C . CYS A 1 90 ? 22.843 3.877 -11.328 1.00 55.22 90 CYS A C 1
ATOM 720 O O . CYS A 1 90 ? 22.920 5.058 -11.659 1.00 55.22 90 CYS A O 1
ATOM 722 N N . ARG A 1 91 ? 23.938 3.224 -10.891 1.00 53.22 91 ARG A N 1
ATOM 723 C CA . ARG A 1 91 ? 25.279 3.858 -10.846 1.00 53.22 91 ARG A CA 1
ATOM 724 C C . ARG A 1 91 ? 25.921 4.037 -12.216 1.00 53.22 91 ARG A C 1
ATOM 726 O O . ARG A 1 91 ? 26.631 5.023 -12.400 1.00 53.22 91 ARG A O 1
ATOM 733 N N . ASP A 1 92 ? 25.651 3.117 -13.136 1.00 53.56 92 ASP A N 1
ATOM 734 C CA . ASP A 1 92 ? 26.127 3.172 -14.521 1.00 53.56 92 ASP A CA 1
ATOM 735 C C . ASP A 1 92 ? 25.056 3.733 -15.475 1.00 53.56 92 ASP A C 1
ATOM 737 O O . ASP A 1 92 ? 25.197 3.637 -16.695 1.00 53.56 92 ASP A O 1
ATOM 741 N N . ASP A 1 93 ? 23.978 4.313 -14.930 1.00 55.09 93 ASP A N 1
ATOM 742 C CA . ASP A 1 93 ? 22.933 4.943 -15.728 1.00 55.09 93 ASP A CA 1
ATOM 743 C C . ASP A 1 93 ? 23.435 6.299 -16.268 1.00 55.09 93 ASP A C 1
ATOM 745 O O . ASP A 1 93 ? 23.700 7.219 -15.479 1.00 55.09 93 ASP A O 1
ATOM 749 N N . PRO A 1 94 ? 23.582 6.458 -17.600 1.00 56.81 94 PRO A N 1
ATOM 750 C CA . PRO A 1 94 ? 24.025 7.711 -18.210 1.00 56.81 94 PRO A CA 1
ATOM 751 C C . PRO A 1 94 ? 23.070 8.888 -17.945 1.00 56.81 94 PRO A C 1
ATOM 753 O O . PRO A 1 94 ? 23.455 10.039 -18.163 1.00 56.81 94 PRO A O 1
ATOM 756 N N . ASP A 1 95 ? 21.858 8.623 -17.450 1.00 57.50 95 ASP A N 1
ATOM 757 C CA . ASP A 1 95 ? 20.831 9.618 -17.171 1.00 57.50 95 ASP A CA 1
ATOM 758 C C . ASP A 1 95 ? 20.759 10.046 -15.694 1.00 57.50 95 ASP A C 1
ATOM 760 O O . ASP A 1 95 ? 19.909 10.864 -15.341 1.00 57.50 95 ASP A O 1
ATOM 764 N N . ARG A 1 96 ? 21.688 9.613 -14.827 1.00 62.78 96 ARG A N 1
ATOM 765 C CA . ARG A 1 96 ? 21.740 10.038 -13.410 1.00 62.78 96 ARG A CA 1
ATOM 766 C C . ARG A 1 96 ? 21.763 11.563 -13.231 1.00 62.78 96 ARG A C 1
ATOM 768 O O . ARG A 1 96 ? 21.124 12.102 -12.326 1.00 62.78 96 ARG A O 1
ATOM 775 N N . ASP A 1 97 ? 22.462 12.270 -14.119 1.00 65.94 97 ASP A N 1
ATOM 776 C CA . ASP A 1 97 ? 22.496 13.738 -14.135 1.00 65.94 97 ASP A CA 1
ATOM 777 C C . ASP A 1 97 ? 21.141 14.347 -14.550 1.00 65.94 97 ASP A C 1
ATOM 779 O O . ASP A 1 97 ? 20.816 15.473 -14.163 1.00 65.94 97 ASP A O 1
ATOM 783 N N . ARG A 1 98 ? 20.309 13.605 -15.299 1.00 71.88 98 ARG A N 1
ATOM 784 C CA . ARG A 1 98 ? 18.988 14.061 -15.759 1.00 71.88 98 ARG A CA 1
ATOM 785 C C . ARG A 1 98 ? 17.949 14.079 -14.652 1.00 71.88 98 ARG A C 1
ATOM 787 O O . ARG A 1 98 ? 17.060 14.919 -14.721 1.00 71.88 98 ARG A O 1
ATOM 794 N N . TRP A 1 99 ? 18.064 13.239 -13.621 1.00 76.06 99 TRP A N 1
ATOM 795 C CA . TRP A 1 99 ? 17.125 13.267 -12.490 1.00 76.06 99 TRP A CA 1
ATOM 796 C C . TRP A 1 99 ? 17.306 14.496 -11.592 1.00 76.06 99 TRP A C 1
ATOM 798 O O . TRP A 1 99 ? 16.461 14.778 -10.744 1.00 76.06 99 TRP A O 1
ATOM 808 N N . GLY A 1 100 ? 18.378 15.272 -11.783 1.00 76.75 100 GLY A N 1
ATOM 809 C CA . GLY A 1 100 ? 18.583 16.523 -11.058 1.00 76.75 100 GLY A CA 1
ATOM 810 C C . GLY A 1 100 ? 18.821 16.319 -9.561 1.00 76.75 100 GLY A C 1
ATOM 811 O O . GLY A 1 100 ? 18.280 17.072 -8.753 1.00 76.75 100 GLY A O 1
ATOM 812 N N . GLY A 1 101 ? 19.599 15.292 -9.199 1.00 77.75 101 GLY A N 1
ATOM 813 C CA . GLY A 1 101 ? 20.076 15.051 -7.831 1.00 77.75 101 GLY A CA 1
ATOM 814 C C . GLY A 1 101 ? 19.863 13.627 -7.307 1.00 77.75 101 GLY A C 1
ATOM 815 O O . GLY A 1 101 ? 20.694 13.159 -6.536 1.00 77.75 101 GLY A O 1
ATOM 816 N N . GLY A 1 102 ? 18.822 12.922 -7.765 1.00 85.00 102 GLY A N 1
ATOM 817 C CA . GLY A 1 102 ? 18.481 11.567 -7.312 1.00 85.00 102 GLY A CA 1
ATOM 818 C C . GLY A 1 102 ? 17.283 10.983 -8.067 1.00 85.00 102 GLY A C 1
ATOM 819 O O . GLY A 1 102 ? 16.429 11.736 -8.531 1.00 85.00 102 GLY A O 1
ATOM 820 N N . LEU A 1 103 ? 17.223 9.652 -8.197 1.00 86.12 103 LEU A N 1
ATOM 821 C CA . LEU A 1 103 ? 16.152 8.933 -8.903 1.00 86.12 103 LEU A CA 1
ATOM 822 C C . LEU A 1 103 ? 14.770 9.226 -8.305 1.00 86.12 103 LEU A C 1
ATOM 824 O O . LEU A 1 103 ? 13.797 9.406 -9.037 1.00 86.12 103 LEU A O 1
ATOM 828 N N . PHE A 1 104 ? 14.679 9.311 -6.978 1.00 92.38 104 PHE A N 1
ATOM 829 C CA . PHE A 1 104 ? 13.418 9.565 -6.294 1.00 92.38 104 PHE A CA 1
ATOM 830 C C . PHE A 1 104 ? 13.185 11.050 -6.013 1.00 92.38 104 PHE A C 1
ATOM 832 O O . PHE A 1 104 ? 12.139 11.598 -6.361 1.00 92.38 104 PHE A O 1
ATOM 839 N N . ASP A 1 105 ? 14.136 11.704 -5.350 1.00 90.81 105 ASP A N 1
ATOM 840 C CA . ASP A 1 105 ? 13.986 13.038 -4.752 1.00 90.81 105 ASP A CA 1
ATOM 841 C C . ASP A 1 105 ? 14.668 14.163 -5.543 1.00 90.81 105 ASP A C 1
ATOM 843 O O . ASP A 1 105 ? 14.569 15.334 -5.168 1.00 90.81 105 ASP A O 1
ATOM 847 N N . GLY A 1 106 ? 15.316 13.832 -6.661 1.00 90.00 106 GLY A N 1
ATOM 848 C CA . GLY A 1 106 ? 15.855 14.818 -7.584 1.00 90.00 106 GLY A CA 1
ATOM 849 C C . GLY A 1 106 ? 14.765 15.693 -8.205 1.00 90.00 106 GLY A C 1
ATOM 850 O O . GLY A 1 106 ? 13.579 15.353 -8.229 1.00 90.00 106 GLY A O 1
ATOM 851 N N . THR A 1 107 ? 15.160 16.843 -8.758 1.00 90.69 107 THR A N 1
ATOM 852 C CA . THR A 1 107 ? 14.207 17.798 -9.357 1.00 90.69 107 THR A CA 1
ATOM 853 C C . THR A 1 107 ? 13.425 17.220 -10.542 1.00 90.69 107 THR A C 1
ATOM 855 O O . THR A 1 107 ? 12.331 17.692 -10.848 1.00 90.69 107 THR A O 1
ATOM 858 N N . GLN A 1 108 ? 13.941 16.161 -11.166 1.00 89.50 108 GLN A N 1
ATOM 859 C CA . GLN A 1 108 ? 13.297 15.366 -12.214 1.00 89.50 108 GLN A CA 1
ATOM 860 C C . GLN A 1 108 ? 13.227 13.872 -11.827 1.00 89.50 108 GLN A C 1
ATOM 862 O O . GLN A 1 108 ? 13.220 13.007 -12.702 1.00 89.50 108 GLN A O 1
ATOM 867 N N . GLY A 1 109 ? 13.227 13.564 -10.526 1.00 91.44 109 GLY A N 1
ATOM 868 C CA . GLY A 1 109 ? 13.021 12.217 -9.993 1.00 91.44 109 GLY A CA 1
ATOM 869 C C . GLY A 1 109 ? 11.538 11.855 -9.853 1.00 91.44 109 GLY A C 1
ATOM 870 O O . GLY A 1 109 ? 10.655 12.671 -10.119 1.00 91.44 109 GLY A O 1
ATOM 871 N N . TYR A 1 110 ? 11.232 10.635 -9.405 1.00 94.75 110 TYR A N 1
ATOM 872 C CA . TYR A 1 110 ? 9.846 10.168 -9.256 1.00 94.75 110 TYR A CA 1
ATOM 873 C C . TYR A 1 110 ? 8.985 11.111 -8.421 1.00 94.75 110 TYR A C 1
ATOM 875 O O . TYR A 1 110 ? 7.888 11.473 -8.830 1.00 94.75 110 TYR A O 1
ATOM 883 N N . SER A 1 111 ? 9.466 11.550 -7.260 1.00 96.50 111 SER A N 1
ATOM 884 C CA . SER A 1 111 ? 8.661 12.364 -6.349 1.00 96.50 111 SER A CA 1
ATOM 885 C C . SER A 1 111 ? 8.243 13.710 -6.949 1.00 96.50 111 SER A C 1
ATOM 887 O O . SER A 1 111 ? 7.191 14.223 -6.567 1.00 96.50 111 SER A O 1
ATOM 889 N N . SER A 1 112 ? 9.008 14.288 -7.885 1.00 95.50 112 SER A N 1
ATOM 890 C CA . SER A 1 112 ? 8.621 15.547 -8.529 1.00 95.50 112 SER A CA 1
ATOM 891 C C . SER A 1 112 ? 7.460 15.341 -9.505 1.00 95.50 112 SER A C 1
ATOM 893 O O . SER A 1 112 ? 6.489 16.096 -9.450 1.00 95.50 112 SER A O 1
ATOM 895 N N . TYR A 1 113 ? 7.498 14.269 -10.302 1.00 95.81 113 TYR A N 1
ATOM 896 C CA . TYR A 1 113 ? 6.417 13.890 -11.219 1.00 95.81 113 TYR A CA 1
ATOM 897 C C . TYR A 1 113 ? 5.203 13.254 -10.530 1.00 95.81 113 TYR A C 1
ATOM 899 O O . TYR A 1 113 ? 4.085 13.367 -11.008 1.00 95.81 113 TYR A O 1
ATOM 907 N N . LEU A 1 114 ? 5.359 12.582 -9.392 1.00 97.62 114 LEU A N 1
ATOM 908 C CA . LEU A 1 114 ? 4.215 11.956 -8.720 1.00 97.62 114 LEU A CA 1
ATOM 909 C C . LEU A 1 114 ? 3.366 12.967 -7.939 1.00 97.62 114 LEU A C 1
ATOM 911 O O . LEU A 1 114 ? 2.145 12.823 -7.862 1.00 97.62 114 LEU A O 1
ATOM 915 N N . LYS A 1 115 ? 3.981 14.038 -7.418 1.00 96.38 115 LYS A N 1
ATOM 916 C CA . LYS A 1 115 ? 3.273 15.111 -6.695 1.00 96.38 115 LYS A CA 1
ATOM 917 C C . LYS A 1 115 ? 2.211 15.818 -7.543 1.00 96.38 115 LYS A C 1
ATOM 919 O O . LYS A 1 115 ? 1.218 16.269 -6.983 1.00 96.38 115 LYS A O 1
ATOM 924 N N . GLN A 1 116 ? 2.387 15.912 -8.864 1.00 95.50 116 GLN A N 1
ATOM 925 C CA . GLN A 1 116 ? 1.399 16.546 -9.755 1.00 95.50 116 GLN A CA 1
ATOM 926 C C . GLN A 1 116 ? 0.114 15.720 -9.938 1.00 95.50 116 GLN A C 1
ATOM 928 O O . GLN A 1 116 ? -0.907 16.289 -10.314 1.00 95.50 116 GLN A O 1
ATOM 933 N N . HIS A 1 117 ? 0.132 14.417 -9.628 1.00 97.56 117 HIS A N 1
ATOM 934 C CA . HIS A 1 117 ? -1.045 13.536 -9.720 1.00 97.56 117 HIS A CA 1
ATOM 935 C C . HIS A 1 117 ? -1.832 13.419 -8.409 1.00 97.56 117 HIS A C 1
ATOM 937 O O . HIS A 1 117 ? -2.855 12.733 -8.344 1.00 97.56 117 HIS A O 1
ATOM 943 N N . GLN A 1 118 ? -1.371 14.081 -7.349 1.00 97.31 118 GLN A N 1
ATOM 944 C CA . GLN A 1 118 ? -2.071 14.145 -6.073 1.00 97.31 118 GLN A CA 1
ATOM 945 C C . GLN A 1 118 ? -3.446 14.826 -6.210 1.00 97.31 118 GLN A C 1
ATOM 947 O O . GLN A 1 118 ? -3.569 15.789 -6.973 1.00 97.31 118 GLN A O 1
ATOM 952 N N . PRO A 1 119 ? -4.471 14.437 -5.420 1.00 97.12 119 PRO A N 1
ATOM 953 C CA . PRO A 1 119 ? -5.719 15.187 -5.413 1.00 97.12 119 PRO A CA 1
ATOM 954 C C . PRO A 1 119 ? -5.516 16.647 -4.983 1.00 97.12 119 PRO A C 1
ATOM 956 O O . PRO A 1 119 ? -4.982 16.922 -3.909 1.00 97.12 119 PRO A O 1
ATOM 959 N N . GLY A 1 120 ? -6.006 17.597 -5.785 1.00 95.62 120 GLY A N 1
ATOM 960 C CA . GLY A 1 120 ? -5.816 19.034 -5.532 1.00 95.62 120 GLY A CA 1
ATOM 961 C C . GLY A 1 120 ? -6.481 19.567 -4.253 1.00 95.62 120 GLY A C 1
ATOM 962 O O . GLY A 1 120 ? -6.104 20.626 -3.764 1.00 95.62 120 GLY A O 1
ATOM 963 N N . ASN A 1 121 ? -7.455 18.843 -3.698 1.00 95.31 121 ASN A N 1
ATOM 964 C CA . ASN A 1 121 ? -8.118 19.146 -2.426 1.00 95.31 121 ASN A CA 1
ATOM 965 C C . ASN A 1 121 ? -7.649 18.248 -1.265 1.00 95.31 121 ASN A C 1
ATOM 967 O O . ASN A 1 121 ? -8.271 18.270 -0.203 1.00 95.31 121 ASN A O 1
ATOM 971 N N . ALA A 1 122 ? -6.598 17.444 -1.454 1.00 97.38 122 ALA A N 1
ATOM 972 C CA . ALA A 1 122 ? -5.972 16.719 -0.355 1.00 97.38 122 ALA A CA 1
ATOM 973 C C . ALA A 1 122 ? -5.131 17.673 0.507 1.00 97.38 122 ALA A C 1
ATOM 975 O O . ALA A 1 122 ? -4.471 18.580 -0.003 1.00 97.38 122 ALA A O 1
ATOM 976 N N . ILE A 1 123 ? -5.130 17.447 1.819 1.00 97.81 123 ILE A N 1
ATOM 977 C CA . ILE A 1 123 ? -4.275 18.178 2.761 1.00 97.81 123 ILE A CA 1
ATOM 978 C C . ILE A 1 123 ? -3.091 17.282 3.071 1.00 97.81 123 ILE A C 1
ATOM 980 O O . ILE A 1 123 ? -3.259 16.276 3.757 1.00 97.81 123 ILE A O 1
ATOM 984 N N . CYS A 1 124 ? -1.915 17.634 2.564 1.00 98.06 124 CYS A N 1
ATOM 985 C CA . CYS A 1 124 ? -0.744 16.779 2.670 1.00 98.06 124 CYS A CA 1
ATOM 986 C C . CYS A 1 124 ? 0.497 17.501 3.191 1.00 98.06 124 CYS A C 1
ATOM 988 O O . CYS A 1 124 ? 0.664 18.702 2.975 1.00 98.06 124 CYS A O 1
ATOM 990 N N . GLN A 1 125 ? 1.377 16.752 3.854 1.00 97.25 125 GLN A N 1
ATOM 991 C CA . GLN A 1 125 ? 2.591 17.268 4.485 1.00 97.25 125 GLN A CA 1
ATOM 992 C C . GLN A 1 125 ? 3.711 16.222 4.531 1.00 97.25 125 GLN A C 1
ATOM 994 O O . GLN A 1 125 ? 3.448 15.022 4.549 1.00 97.25 125 GLN A O 1
ATOM 999 N N . GLY A 1 126 ? 4.961 16.688 4.598 1.00 96.81 126 GLY A N 1
ATOM 1000 C CA . GLY A 1 126 ? 6.159 15.839 4.634 1.00 96.81 126 GLY A CA 1
ATOM 1001 C C . GLY A 1 126 ? 6.787 15.603 3.256 1.00 96.81 126 GLY A C 1
ATOM 1002 O O . GLY A 1 126 ? 6.416 16.262 2.278 1.00 96.81 126 GLY A O 1
ATOM 1003 N N . ASN A 1 127 ? 7.747 14.676 3.160 1.00 97.00 127 ASN A N 1
ATOM 1004 C CA . ASN A 1 127 ? 8.397 14.366 1.885 1.00 97.00 127 ASN A CA 1
ATOM 1005 C C . ASN A 1 127 ? 7.647 13.236 1.181 1.00 97.00 127 ASN A C 1
ATOM 1007 O O . ASN A 1 127 ? 7.670 12.093 1.634 1.00 97.00 127 ASN A O 1
ATOM 1011 N N . TYR A 1 128 ? 6.986 13.572 0.067 1.00 97.88 128 TYR A N 1
ATOM 1012 C CA . TYR A 1 128 ? 6.159 12.655 -0.729 1.00 97.88 128 TYR A CA 1
ATOM 1013 C C . TYR A 1 128 ? 6.803 11.276 -0.893 1.00 97.88 128 TYR A C 1
ATOM 1015 O O . TYR A 1 128 ? 7.909 11.168 -1.412 1.00 97.88 128 TYR A O 1
ATOM 1023 N N . GLY A 1 129 ? 6.093 10.238 -0.456 1.00 96.25 129 GLY A N 1
ATOM 1024 C CA . GLY A 1 129 ? 6.495 8.835 -0.550 1.00 96.25 129 GLY A CA 1
ATOM 1025 C C . GLY A 1 129 ? 7.589 8.352 0.412 1.00 96.25 129 GLY A C 1
ATOM 1026 O O . GLY A 1 129 ? 7.835 7.150 0.444 1.00 96.25 129 GLY A O 1
ATOM 1027 N N . VAL A 1 130 ? 8.199 9.224 1.223 1.00 97.38 130 VAL A N 1
ATOM 1028 C CA . VAL A 1 130 ? 9.282 8.875 2.172 1.00 97.38 130 VAL A CA 1
ATOM 1029 C C . VAL A 1 130 ? 8.816 8.966 3.625 1.00 97.38 130 VAL A C 1
ATOM 1031 O O . VAL A 1 130 ? 8.894 8.002 4.386 1.00 97.38 130 VAL A O 1
ATOM 1034 N N . ASP A 1 131 ? 8.315 10.129 4.012 1.00 97.88 131 ASP A N 1
ATOM 1035 C CA . ASP A 1 131 ? 7.730 10.436 5.313 1.00 97.88 131 ASP A CA 1
ATOM 1036 C C . ASP A 1 131 ? 6.620 11.459 5.075 1.00 97.88 131 ASP A C 1
ATOM 1038 O O . ASP A 1 131 ? 6.765 12.669 5.251 1.00 97.88 131 ASP A O 1
ATOM 1042 N N . TYR A 1 132 ? 5.498 10.940 4.579 1.00 98.62 132 TYR A N 1
ATOM 1043 C CA . TYR A 1 132 ? 4.422 11.735 4.010 1.00 98.62 132 TYR A CA 1
ATOM 1044 C C . TYR A 1 132 ? 3.080 11.399 4.638 1.00 98.62 132 TYR A C 1
ATOM 1046 O O . TYR A 1 132 ? 2.805 10.245 4.953 1.00 98.62 132 TYR A O 1
ATOM 1054 N N . SER A 1 133 ? 2.208 12.386 4.779 1.00 98.62 133 SER A N 1
ATOM 1055 C CA . SER A 1 133 ? 0.811 12.142 5.120 1.00 98.62 133 SER A CA 1
ATOM 1056 C C . SER A 1 133 ? -0.123 12.972 4.258 1.00 98.62 133 SER A C 1
ATOM 1058 O O . SER A 1 133 ? 0.250 14.033 3.759 1.00 98.62 133 SER A O 1
ATOM 1060 N N . CYS A 1 134 ? -1.334 12.458 4.067 1.00 98.50 134 CYS A N 1
ATOM 1061 C CA . CYS A 1 134 ? -2.381 13.087 3.275 1.00 98.50 134 CYS A CA 1
ATOM 1062 C C . CYS A 1 134 ? -3.756 12.779 3.858 1.00 98.50 134 CYS A C 1
ATOM 1064 O O . CYS A 1 134 ? -4.094 11.615 4.051 1.00 98.50 134 CYS A O 1
ATOM 1066 N N . SER A 1 135 ? -4.583 13.801 4.040 1.00 98.06 135 SER A N 1
ATOM 1067 C CA . SER A 1 135 ? -6.022 13.649 4.259 1.00 98.06 135 SER A CA 1
ATOM 1068 C C . SER A 1 135 ? -6.768 13.865 2.948 1.00 98.06 135 SER A C 1
ATOM 1070 O O . SER A 1 135 ? -6.614 14.915 2.319 1.00 98.06 135 SER A O 1
ATOM 1072 N N . TYR A 1 136 ? -7.603 12.908 2.550 1.00 96.94 136 TYR A N 1
ATOM 1073 C CA . TYR A 1 136 ? -8.438 13.002 1.354 1.00 96.94 136 TYR A CA 1
ATOM 1074 C C . TYR A 1 136 ? -9.772 12.282 1.571 1.00 96.94 136 TYR A C 1
ATOM 1076 O O . TYR A 1 136 ? -9.774 11.120 1.968 1.00 96.94 136 TYR A O 1
ATOM 1084 N N . LYS A 1 137 ? -10.896 12.976 1.321 1.00 94.19 137 LYS A N 1
ATOM 1085 C CA . LYS A 1 137 ? -12.273 12.441 1.427 1.00 94.19 137 LYS A CA 1
ATOM 1086 C C . LYS A 1 137 ? -12.516 11.590 2.694 1.00 94.19 137 LYS A C 1
ATOM 1088 O O . LYS A 1 137 ? -12.886 10.424 2.619 1.00 94.19 137 LYS A O 1
ATOM 1093 N N . GLY A 1 138 ? -12.191 12.144 3.865 1.00 93.00 138 GLY A N 1
ATOM 1094 C CA . GLY A 1 138 ? -12.390 11.480 5.163 1.00 93.00 138 GLY A CA 1
ATOM 1095 C C . GLY A 1 138 ? -11.375 10.388 5.537 1.00 93.00 138 GLY A C 1
ATOM 1096 O O . GLY A 1 138 ? -11.446 9.865 6.649 1.00 93.00 138 GLY A O 1
ATOM 1097 N N . VAL A 1 139 ? -10.406 10.073 4.670 1.00 97.38 139 VAL A N 1
ATOM 1098 C CA . VAL A 1 139 ? -9.348 9.086 4.938 1.00 97.38 139 VAL A CA 1
ATOM 1099 C C . VAL A 1 139 ? -8.008 9.777 5.172 1.00 97.38 139 VAL A C 1
ATOM 1101 O O . VAL A 1 139 ? -7.591 10.634 4.390 1.00 97.38 139 VAL A O 1
ATOM 1104 N N . PHE A 1 140 ? -7.323 9.396 6.250 1.00 98.38 140 PHE A N 1
ATOM 1105 C CA . PHE A 1 140 ? -5.970 9.840 6.566 1.00 98.38 140 PHE A CA 1
ATOM 1106 C C . PHE A 1 140 ? -4.945 8.770 6.195 1.00 98.38 140 PHE A C 1
ATOM 1108 O O . PHE A 1 140 ? -4.923 7.678 6.764 1.00 98.38 140 PHE A O 1
ATOM 1115 N N . PHE A 1 141 ? -4.068 9.101 5.259 1.00 98.81 141 PHE A N 1
ATOM 1116 C CA . PHE A 1 141 ? -2.995 8.240 4.790 1.00 98.81 141 PHE A CA 1
ATOM 1117 C C . PHE A 1 141 ? -1.664 8.661 5.405 1.00 98.81 141 PHE A C 1
ATOM 1119 O O . PHE A 1 141 ? -1.349 9.851 5.460 1.00 98.81 141 PHE A O 1
ATOM 1126 N N . VAL A 1 142 ? -0.856 7.681 5.801 1.00 98.88 142 VAL A N 1
ATOM 1127 C CA . VAL A 1 142 ? 0.545 7.868 6.190 1.00 98.88 142 VAL A CA 1
ATOM 1128 C C . VAL A 1 142 ? 1.402 6.980 5.301 1.00 98.88 142 VAL A C 1
ATOM 1130 O O . VAL A 1 142 ? 1.299 5.759 5.368 1.00 98.88 142 VAL A O 1
ATOM 1133 N N . PHE A 1 143 ? 2.247 7.591 4.479 1.00 98.88 143 PHE A N 1
ATOM 1134 C CA . PHE A 1 143 ? 3.202 6.904 3.620 1.00 98.88 143 PHE A CA 1
ATOM 1135 C C . PHE A 1 143 ? 4.590 6.932 4.244 1.00 98.88 143 PHE A C 1
ATOM 1137 O O . PHE A 1 143 ? 5.032 7.963 4.764 1.00 98.88 143 PHE A O 1
ATOM 1144 N N . SER A 1 144 ? 5.297 5.811 4.149 1.00 98.62 144 SER A N 1
ATOM 1145 C CA . SER A 1 144 ? 6.668 5.708 4.625 1.00 98.62 144 SER A CA 1
ATOM 1146 C C . SER A 1 144 ? 7.550 4.878 3.693 1.00 98.62 144 SER A C 1
ATOM 1148 O O . SER A 1 144 ? 7.110 3.852 3.186 1.00 98.62 144 SER A O 1
ATOM 1150 N N . SER A 1 145 ? 8.817 5.264 3.535 1.00 97.25 145 SER A N 1
ATOM 1151 C CA . SER A 1 145 ? 9.863 4.425 2.931 1.00 97.25 145 SER A CA 1
ATOM 1152 C C . SER A 1 145 ? 10.527 3.484 3.945 1.00 97.25 145 SER A C 1
ATOM 1154 O O . SER A 1 145 ? 11.659 3.056 3.751 1.00 97.25 145 SER A O 1
ATOM 1156 N N . VAL A 1 146 ? 9.848 3.150 5.050 1.00 97.94 146 VAL A N 1
ATOM 1157 C CA . VAL A 1 146 ? 10.386 2.259 6.086 1.00 97.94 146 VAL A CA 1
ATOM 1158 C C . VAL A 1 146 ? 10.976 0.981 5.472 1.00 97.94 146 VAL A C 1
ATOM 1160 O O . VAL A 1 146 ? 10.331 0.300 4.678 1.00 97.94 146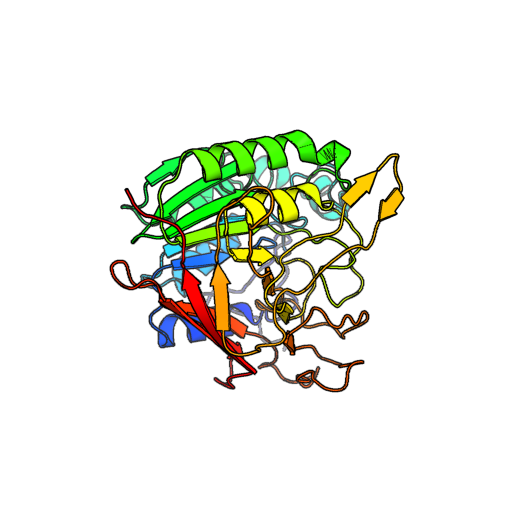 VAL A O 1
ATOM 1163 N N . GLY A 1 147 ? 12.227 0.677 5.822 1.00 95.00 147 GLY A N 1
ATOM 1164 C CA . GLY A 1 147 ?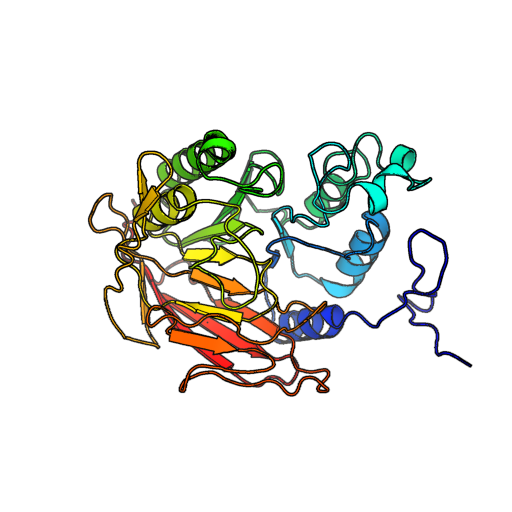 12.987 -0.464 5.315 1.00 95.00 147 GLY A CA 1
ATOM 1165 C C . GLY A 1 147 ? 13.620 -0.297 3.929 1.00 95.00 147 GLY A C 1
ATOM 1166 O O . GLY A 1 147 ? 14.365 -1.189 3.530 1.00 95.00 147 GLY A O 1
ATOM 1167 N N . VAL A 1 148 ? 13.356 0.791 3.193 1.00 93.62 148 VAL A N 1
ATOM 1168 C CA . VAL A 1 148 ? 13.873 0.990 1.823 1.00 93.62 148 VAL A CA 1
ATOM 1169 C C . VAL A 1 148 ? 15.356 1.339 1.834 1.00 93.62 148 VAL A C 1
ATOM 1171 O O . VAL A 1 148 ? 16.143 0.677 1.165 1.00 93.62 148 VAL A O 1
ATOM 1174 N N . GLU A 1 149 ? 15.748 2.362 2.596 1.00 87.56 149 GLU A N 1
ATOM 1175 C CA . GLU A 1 149 ? 17.142 2.824 2.649 1.00 87.56 149 GLU A CA 1
ATOM 1176 C C . GLU A 1 149 ? 18.036 1.840 3.412 1.00 87.56 149 GLU A C 1
ATOM 1178 O O . GLU A 1 149 ? 19.229 1.696 3.145 1.00 87.56 149 GLU A O 1
ATOM 1183 N N . ARG A 1 150 ? 17.477 1.168 4.423 1.00 88.38 150 ARG A N 1
ATOM 1184 C CA . ARG A 1 150 ? 18.206 0.164 5.192 1.00 88.38 150 ARG A CA 1
ATOM 1185 C C . ARG A 1 150 ? 17.258 -0.790 5.900 1.00 88.38 150 ARG A C 1
ATOM 1187 O O . ARG A 1 150 ? 16.393 -0.364 6.659 1.00 88.38 150 ARG A O 1
ATOM 1194 N N . ALA A 1 151 ? 17.519 -2.081 5.731 1.00 89.75 151 ALA A N 1
ATOM 1195 C CA . ALA A 1 151 ? 16.812 -3.130 6.447 1.00 89.75 151 ALA A CA 1
ATOM 1196 C C . ALA A 1 151 ? 17.080 -3.092 7.967 1.00 89.75 151 ALA A C 1
ATOM 1198 O O . ALA A 1 151 ? 18.214 -2.870 8.412 1.00 89.75 151 ALA A O 1
ATOM 1199 N N . GLY A 1 152 ? 16.035 -3.381 8.744 1.00 86.62 152 GLY A N 1
ATOM 1200 C CA . GLY A 1 152 ? 16.087 -3.655 10.180 1.00 86.62 152 GLY A CA 1
ATOM 1201 C C . GLY A 1 152 ? 15.429 -2.582 11.051 1.00 86.62 152 GLY A C 1
ATOM 1202 O O . GLY A 1 152 ? 15.595 -1.379 10.838 1.00 86.62 152 GLY A O 1
ATOM 1203 N N . GLU A 1 153 ? 14.737 -3.023 12.103 1.00 88.38 153 GLU A N 1
ATOM 1204 C CA . GLU A 1 153 ? 13.932 -2.177 12.996 1.00 88.38 153 GLU A CA 1
ATOM 1205 C C . GLU A 1 153 ? 14.704 -0.965 13.546 1.00 88.38 153 GLU A C 1
ATOM 1207 O O . GLU A 1 153 ? 14.250 0.182 13.494 1.00 88.38 153 GLU A O 1
ATOM 1212 N N . GLY A 1 154 ? 15.938 -1.193 14.006 1.00 89.50 154 GLY A N 1
ATOM 1213 C CA . GLY A 1 154 ? 16.789 -0.140 14.556 1.00 89.50 154 GLY A CA 1
ATOM 1214 C C . GLY A 1 154 ? 17.164 0.958 13.551 1.00 89.50 154 GLY A C 1
ATOM 1215 O O . GLY A 1 154 ? 17.356 2.108 13.959 1.00 89.50 154 GLY A O 1
ATOM 1216 N N . ALA A 1 155 ? 17.257 0.631 12.257 1.00 90.44 155 ALA A N 1
ATOM 1217 C CA . ALA A 1 155 ? 17.507 1.608 11.196 1.00 90.44 155 ALA A CA 1
ATOM 1218 C C . ALA A 1 155 ? 16.258 2.457 10.898 1.00 90.44 155 ALA A C 1
ATOM 1220 O O . ALA A 1 155 ? 16.370 3.629 10.541 1.00 90.44 155 ALA A O 1
ATOM 1221 N N . ASN A 1 156 ? 15.078 1.896 11.157 1.00 94.69 156 ASN A N 1
ATOM 1222 C CA . ASN A 1 156 ? 13.776 2.448 10.801 1.00 94.69 156 ASN A CA 1
ATOM 1223 C C . ASN A 1 156 ? 13.151 3.374 11.853 1.00 94.69 156 ASN A C 1
ATOM 1225 O O . ASN A 1 156 ? 12.070 3.921 11.634 1.00 94.69 156 ASN A O 1
ATOM 1229 N N . ARG A 1 157 ? 13.825 3.617 12.986 1.00 95.62 157 ARG A N 1
ATOM 1230 C CA . ARG A 1 157 ? 13.269 4.390 14.116 1.00 95.62 157 ARG A CA 1
ATOM 1231 C C . ARG A 1 157 ? 12.707 5.763 13.741 1.00 95.62 157 ARG A C 1
ATOM 1233 O O . ARG A 1 157 ? 11.713 6.178 14.327 1.00 95.62 157 ARG A O 1
ATOM 1240 N N . LYS A 1 158 ? 13.327 6.472 12.789 1.00 97.50 158 LYS A N 1
ATOM 1241 C CA . LYS A 1 158 ? 12.843 7.790 12.338 1.00 97.50 158 LYS A CA 1
ATOM 1242 C C . LYS A 1 158 ? 11.510 7.684 11.595 1.00 97.50 158 LYS A C 1
ATOM 1244 O O . LYS A 1 158 ? 10.605 8.458 11.883 1.00 97.50 158 LYS A O 1
ATOM 1249 N N . HIS A 1 159 ? 11.364 6.694 10.717 1.00 98.12 159 HIS A N 1
ATOM 1250 C CA . HIS A 1 159 ? 10.096 6.419 10.042 1.00 98.12 159 HIS A CA 1
ATOM 1251 C C . HIS A 1 159 ? 9.014 6.001 11.038 1.00 98.12 159 HIS A C 1
ATOM 1253 O O . HIS A 1 159 ? 7.913 6.538 11.008 1.00 98.12 159 HIS A O 1
ATOM 1259 N N . VAL A 1 160 ? 9.341 5.119 11.987 1.00 98.19 160 VAL A N 1
ATOM 1260 C CA . VAL A 1 160 ? 8.410 4.709 13.051 1.00 98.19 160 VAL A CA 1
ATOM 1261 C C . VAL A 1 160 ? 7.966 5.909 13.897 1.00 98.19 160 VAL A C 1
ATOM 1263 O O . VAL A 1 160 ? 6.787 6.033 14.230 1.00 98.19 160 VAL A O 1
ATOM 1266 N N . GLN A 1 161 ? 8.892 6.809 14.242 1.00 98.50 161 GLN A N 1
ATOM 1267 C CA . GLN A 1 161 ? 8.573 8.041 14.959 1.00 98.50 161 GLN A CA 1
ATOM 1268 C C . GLN A 1 161 ? 7.625 8.929 14.146 1.00 98.50 161 GLN A C 1
ATOM 1270 O O . GLN A 1 161 ? 6.596 9.340 14.677 1.00 98.50 161 GLN A O 1
ATOM 1275 N N . PHE A 1 162 ? 7.929 9.167 12.869 1.00 98.69 162 PHE A N 1
ATOM 1276 C CA . PHE A 1 162 ? 7.065 9.939 11.980 1.00 98.69 162 PHE A CA 1
ATOM 1277 C C . PHE A 1 162 ? 5.656 9.337 11.896 1.00 98.69 162 PHE A C 1
ATOM 1279 O O . PHE A 1 162 ? 4.674 10.037 12.138 1.00 98.69 162 PHE A O 1
ATOM 1286 N N . ILE A 1 163 ? 5.547 8.026 11.639 1.00 98.75 163 ILE A N 1
ATOM 1287 C CA . ILE A 1 163 ? 4.264 7.313 11.569 1.00 98.75 163 ILE A CA 1
ATOM 1288 C C . ILE A 1 163 ? 3.463 7.533 12.858 1.00 98.75 163 ILE A C 1
ATOM 1290 O O . ILE A 1 163 ? 2.286 7.892 12.810 1.00 98.75 163 ILE A O 1
ATOM 1294 N N . ARG A 1 164 ? 4.107 7.374 14.020 1.00 98.56 164 ARG A N 1
ATOM 1295 C CA . ARG A 1 164 ? 3.473 7.575 15.328 1.00 98.56 164 ARG A CA 1
ATOM 1296 C C . ARG A 1 164 ? 2.944 8.995 15.499 1.00 98.56 164 ARG A C 1
ATOM 1298 O O . ARG A 1 164 ? 1.803 9.170 15.921 1.00 98.56 164 ARG A O 1
ATOM 1305 N N . GLU A 1 165 ? 3.767 9.991 15.191 1.00 98.44 165 GLU A N 1
ATOM 1306 C CA . GLU A 1 165 ? 3.414 11.404 15.334 1.00 98.44 165 GLU A CA 1
ATOM 1307 C C . GLU A 1 165 ? 2.218 11.756 14.445 1.00 98.44 165 GLU A C 1
ATOM 1309 O O . GLU A 1 165 ? 1.218 12.267 14.952 1.00 98.44 165 GLU A O 1
ATOM 1314 N N . GLN A 1 166 ? 2.258 11.377 13.165 1.00 98.44 166 GLN A N 1
ATOM 1315 C CA . GLN A 1 166 ? 1.175 11.629 12.211 1.00 98.44 166 GLN A CA 1
ATOM 1316 C C . GLN A 1 166 ? -0.144 10.978 12.641 1.00 98.44 166 GLN A C 1
ATOM 1318 O O . GLN A 1 166 ? -1.189 11.628 12.657 1.00 98.44 166 GLN A O 1
ATOM 1323 N N . LEU A 1 167 ? -0.108 9.707 13.048 1.00 98.12 167 LEU A N 1
ATOM 1324 C CA . LEU A 1 167 ? -1.310 8.988 13.476 1.00 98.12 167 LEU A CA 1
ATOM 1325 C C . LEU A 1 167 ? -1.912 9.544 14.773 1.00 98.12 167 LEU A C 1
ATOM 1327 O O . LEU A 1 167 ? -3.136 9.506 14.924 1.00 98.12 167 LEU A O 1
ATOM 1331 N N . SER A 1 168 ? -1.079 10.053 15.690 1.00 96.19 168 SER A N 1
ATOM 1332 C CA . SER A 1 168 ? -1.530 10.667 16.949 1.00 96.19 168 SER A CA 1
ATOM 1333 C C . SER A 1 168 ? -2.146 12.056 16.775 1.00 96.19 168 SER A C 1
ATOM 1335 O O . SER A 1 168 ? -2.948 12.470 17.605 1.00 96.19 168 SER A O 1
ATOM 1337 N N . GLN A 1 169 ? -1.783 12.765 15.703 1.00 94.94 169 GLN A N 1
ATOM 1338 C CA . GLN A 1 169 ? -2.292 14.105 15.397 1.00 94.94 169 GLN A CA 1
ATOM 1339 C C . GLN A 1 169 ? -3.586 14.075 14.574 1.00 94.94 169 GLN A C 1
ATOM 1341 O O . GLN A 1 169 ? -4.240 15.102 14.422 1.00 94.94 169 GLN A O 1
ATOM 1346 N N . SER A 1 170 ? -3.963 12.911 14.042 1.00 94.88 170 SER A N 1
ATOM 1347 C CA . SER A 1 170 ? -5.172 12.740 13.241 1.00 94.88 170 SER A CA 1
ATOM 1348 C C . SER A 1 170 ? -6.321 12.164 14.069 1.00 94.88 170 SER A C 1
ATOM 1350 O O . SER A 1 170 ? -6.184 11.105 14.687 1.00 94.88 170 SER A O 1
ATOM 1352 N N . SER A 1 171 ? -7.482 12.817 14.019 1.00 92.62 171 SER A N 1
ATOM 1353 C CA . SER A 1 171 ? -8.757 12.307 14.543 1.00 92.62 171 SER A CA 1
ATOM 1354 C C . SER A 1 171 ? -9.579 11.549 13.492 1.00 92.62 171 SER A C 1
ATOM 1356 O O . SER A 1 171 ? -10.730 11.209 13.743 1.00 92.62 171 SER A O 1
ATOM 1358 N N . ALA A 1 172 ? -9.018 11.278 12.305 1.00 94.75 172 ALA A N 1
ATOM 1359 C CA . ALA A 1 172 ? -9.754 10.615 11.232 1.00 94.75 172 ALA A CA 1
ATOM 1360 C C . ALA A 1 172 ? -10.228 9.212 11.643 1.00 94.75 172 ALA A C 1
ATOM 1362 O O . ALA A 1 172 ? -9.453 8.415 12.180 1.00 94.75 172 ALA A O 1
ATOM 1363 N N . MET A 1 173 ? -11.486 8.905 11.315 1.00 94.12 173 MET A N 1
ATOM 1364 C CA . MET A 1 173 ? -12.092 7.581 11.495 1.00 94.12 173 MET A CA 1
ATOM 1365 C C . MET A 1 173 ? -11.357 6.503 10.697 1.00 94.12 173 MET A C 1
ATOM 1367 O O . MET A 1 173 ? -11.205 5.371 11.159 1.00 94.12 173 MET A O 1
ATOM 1371 N N . TRP A 1 174 ? -10.909 6.867 9.495 1.00 97.69 174 TRP A N 1
ATOM 1372 C CA . TRP A 1 174 ? -10.189 5.997 8.581 1.00 97.69 174 TRP A CA 1
ATOM 1373 C C . TRP A 1 174 ? -8.726 6.408 8.535 1.00 97.69 174 TRP A C 1
ATOM 1375 O O . TRP A 1 174 ? -8.390 7.516 8.112 1.00 97.69 174 TRP A O 1
ATOM 1385 N N . LYS A 1 175 ? -7.852 5.499 8.967 1.00 98.31 175 LYS A N 1
ATOM 1386 C CA . LYS A 1 175 ? -6.400 5.662 8.909 1.00 98.31 175 LYS A CA 1
ATOM 1387 C C . LYS A 1 175 ? -5.802 4.512 8.115 1.00 98.31 175 LYS A C 1
ATOM 1389 O O . LYS A 1 175 ? -6.107 3.353 8.399 1.00 98.31 175 LYS A O 1
ATOM 1394 N N . VAL A 1 176 ? -4.943 4.831 7.154 1.00 98.88 176 VAL A N 1
ATOM 1395 C CA . VAL A 1 176 ? -4.254 3.839 6.325 1.00 98.88 176 VAL A CA 1
ATOM 1396 C C . VAL A 1 176 ? -2.757 4.119 6.344 1.00 98.88 176 VAL A C 1
ATOM 1398 O O . VAL A 1 176 ? -2.310 5.184 5.922 1.00 98.88 176 VAL A O 1
ATOM 1401 N N . CYS A 1 177 ? -1.976 3.164 6.836 1.00 98.94 177 CYS A N 1
ATOM 1402 C CA . CYS A 1 177 ? -0.528 3.199 6.703 1.00 98.94 177 CYS A CA 1
ATOM 1403 C C . CYS A 1 177 ? -0.106 2.484 5.419 1.00 98.94 177 CYS A C 1
ATOM 1405 O O . CYS A 1 177 ? -0.577 1.381 5.149 1.00 98.94 177 CYS A O 1
ATOM 1407 N N . VAL A 1 178 ? 0.797 3.090 4.655 1.00 98.94 178 VAL A N 1
ATOM 1408 C CA . VAL A 1 178 ? 1.246 2.578 3.358 1.00 98.94 178 VAL A CA 1
ATOM 1409 C C . VAL A 1 178 ? 2.766 2.614 3.293 1.00 98.94 178 VAL A C 1
ATOM 1411 O O . VAL A 1 178 ? 3.380 3.657 3.517 1.00 98.94 178 VAL A O 1
ATOM 1414 N N . TRP A 1 179 ? 3.392 1.496 2.958 1.00 98.81 179 TRP A N 1
ATOM 1415 C CA . TRP A 1 179 ? 4.828 1.445 2.684 1.00 98.81 179 TRP A CA 1
ATOM 1416 C C . TRP A 1 179 ? 5.158 0.264 1.779 1.00 98.81 179 TRP A C 1
ATOM 1418 O O . TRP A 1 179 ? 4.325 -0.608 1.568 1.00 98.81 179 TRP A O 1
ATOM 1428 N N . HIS A 1 180 ? 6.363 0.224 1.219 1.00 98.50 180 HIS A N 1
ATOM 1429 C CA . HIS A 1 180 ? 6.707 -0.822 0.260 1.00 98.50 180 HIS A CA 1
ATOM 1430 C C . HIS A 1 180 ? 7.198 -2.115 0.922 1.00 98.50 180 HIS A C 1
ATOM 1432 O O . HIS A 1 180 ? 6.614 -3.179 0.720 1.00 98.50 180 HIS A O 1
ATOM 1438 N N . MET A 1 181 ? 8.269 -2.015 1.714 1.00 97.88 181 MET A N 1
ATOM 1439 C CA . MET A 1 181 ? 9.015 -3.164 2.233 1.00 97.88 181 MET A CA 1
ATOM 1440 C C . MET A 1 181 ? 8.223 -3.980 3.261 1.00 97.88 181 MET A C 1
ATOM 1442 O O . MET A 1 181 ? 7.347 -3.475 3.956 1.00 97.88 181 MET A O 1
ATOM 1446 N N . THR A 1 182 ? 8.553 -5.257 3.409 1.00 96.50 182 THR A N 1
ATOM 1447 C CA . THR A 1 182 ? 7.827 -6.169 4.303 1.00 96.50 182 THR A CA 1
ATOM 1448 C C . THR A 1 182 ? 8.652 -6.570 5.522 1.00 96.50 182 THR A C 1
ATOM 1450 O O . THR A 1 182 ? 9.881 -6.473 5.528 1.00 96.50 182 THR A O 1
ATOM 1453 N N . MET A 1 183 ? 7.955 -7.079 6.538 1.00 95.19 183 MET A N 1
ATOM 1454 C CA . MET A 1 183 ? 8.549 -7.945 7.554 1.00 95.19 183 MET A CA 1
ATOM 1455 C C . MET A 1 183 ? 8.399 -9.398 7.065 1.00 95.19 183 MET A C 1
ATOM 1457 O O . MET A 1 183 ? 7.396 -9.711 6.424 1.00 95.19 183 MET A O 1
ATOM 1461 N N . GLU A 1 184 ? 9.383 -10.267 7.318 1.00 93.94 184 GLU A N 1
ATOM 1462 C CA . GLU A 1 184 ? 9.444 -11.651 6.806 1.00 93.94 184 GLU A CA 1
ATOM 1463 C C . GLU A 1 184 ? 8.174 -12.481 7.064 1.00 93.94 184 GLU A C 1
ATOM 1465 O O . GLU A 1 184 ? 7.702 -13.163 6.152 1.00 93.94 184 GLU A O 1
ATOM 1470 N N . ASP A 1 185 ? 7.615 -12.389 8.271 1.00 93.44 185 ASP A N 1
ATOM 1471 C CA . ASP A 1 185 ? 6.405 -13.101 8.700 1.00 93.44 185 ASP A CA 1
ATOM 1472 C C . ASP A 1 185 ? 5.111 -12.399 8.263 1.00 93.44 185 ASP A C 1
ATOM 1474 O O . ASP A 1 185 ? 4.043 -12.996 8.328 1.00 93.44 185 ASP A O 1
ATOM 1478 N N . MET A 1 186 ? 5.187 -11.147 7.797 1.00 95.69 186 MET A N 1
ATOM 1479 C CA . MET A 1 186 ? 4.045 -10.378 7.282 1.00 95.69 186 MET A CA 1
ATOM 1480 C C . MET A 1 186 ? 4.030 -10.333 5.750 1.00 95.69 186 MET A C 1
ATOM 1482 O O . MET A 1 186 ? 3.576 -9.359 5.148 1.00 95.69 186 MET A O 1
ATOM 1486 N N . GLN A 1 187 ? 4.526 -11.396 5.113 1.00 95.25 187 GLN A N 1
ATOM 1487 C CA . GLN A 1 187 ? 4.457 -11.615 3.673 1.00 95.25 187 GLN A CA 1
ATOM 1488 C C . GLN A 1 187 ? 4.490 -13.112 3.329 1.00 95.25 187 GLN A C 1
ATOM 1490 O O . GLN A 1 187 ? 4.781 -13.951 4.177 1.00 95.25 187 GLN A O 1
ATOM 1495 N N . THR A 1 188 ? 4.182 -13.460 2.081 1.00 94.75 188 THR A N 1
ATOM 1496 C CA . THR A 1 188 ? 3.931 -14.856 1.677 1.00 94.75 188 THR A CA 1
ATOM 1497 C C . THR A 1 188 ? 4.956 -15.431 0.701 1.00 94.75 188 THR A C 1
ATOM 1499 O O . THR A 1 188 ? 4.903 -16.620 0.404 1.00 94.75 188 THR A O 1
ATOM 1502 N N . THR A 1 189 ? 5.902 -14.637 0.206 1.00 93.62 189 THR A N 1
ATOM 1503 C CA . THR A 1 189 ? 6.945 -15.021 -0.761 1.00 93.62 189 THR A CA 1
ATOM 1504 C C . THR A 1 189 ? 8.324 -15.158 -0.080 1.00 93.62 189 THR A C 1
ATOM 1506 O O . THR A 1 189 ? 8.429 -15.521 1.097 1.00 93.62 189 THR A O 1
ATOM 1509 N N . TYR A 1 190 ? 9.422 -14.917 -0.808 1.00 92.69 190 TYR A N 1
ATOM 1510 C CA . TYR A 1 190 ? 10.797 -15.112 -0.327 1.00 92.69 190 TYR A CA 1
ATOM 1511 C C . TYR A 1 190 ? 11.396 -13.892 0.388 1.00 92.69 190 TYR A C 1
ATOM 1513 O O . TYR A 1 190 ? 12.573 -13.929 0.750 1.00 92.69 190 TYR A O 1
ATOM 1521 N N . LYS A 1 191 ? 10.642 -12.800 0.558 1.00 94.06 191 LYS A N 1
ATOM 1522 C CA . LYS A 1 191 ? 11.207 -11.544 1.068 1.00 94.06 191 LYS A CA 1
ATOM 1523 C C . LYS A 1 191 ? 11.644 -11.682 2.529 1.00 94.06 191 LYS A C 1
ATOM 1525 O O . LYS A 1 191 ? 10.989 -12.348 3.328 1.00 94.06 191 LYS A O 1
ATOM 1530 N N . SER A 1 192 ? 12.775 -11.067 2.860 1.00 92.62 192 SER A N 1
ATOM 1531 C CA . SER A 1 192 ? 13.308 -11.006 4.223 1.00 92.62 192 SER A CA 1
ATOM 1532 C C . SER A 1 192 ? 12.711 -9.835 5.003 1.00 92.62 192 SER A C 1
ATOM 1534 O O . SER A 1 192 ? 12.054 -8.966 4.428 1.00 92.62 192 SER A O 1
ATOM 1536 N N . ASP A 1 193 ? 12.991 -9.776 6.304 1.00 93.38 193 ASP A N 1
ATOM 1537 C CA . ASP A 1 193 ? 12.644 -8.615 7.117 1.00 93.38 193 ASP A CA 1
ATOM 1538 C C . ASP A 1 193 ? 13.489 -7.394 6.728 1.00 93.38 193 ASP A C 1
ATOM 1540 O O . ASP A 1 193 ? 14.720 -7.402 6.819 1.00 93.38 193 ASP A O 1
ATOM 1544 N N . ALA A 1 194 ? 12.811 -6.335 6.294 1.00 94.62 194 ALA A N 1
ATOM 1545 C CA . ALA A 1 194 ? 13.408 -5.028 6.065 1.00 94.62 194 ALA A CA 1
ATOM 1546 C C . ALA A 1 194 ? 12.861 -3.953 7.013 1.00 94.62 194 ALA A C 1
ATOM 1548 O O . ALA A 1 194 ? 13.549 -2.966 7.283 1.00 94.62 194 ALA A O 1
ATOM 1549 N N . THR A 1 195 ? 11.652 -4.119 7.541 1.00 95.19 195 THR A N 1
ATOM 1550 C CA . THR A 1 195 ? 10.963 -3.072 8.304 1.00 95.19 195 THR A CA 1
ATOM 1551 C C . THR A 1 195 ? 11.118 -3.221 9.814 1.00 95.19 195 THR A C 1
ATOM 1553 O O . THR A 1 195 ? 11.211 -2.210 10.515 1.00 95.19 195 THR A O 1
ATOM 1556 N N . GLY A 1 196 ? 11.157 -4.452 10.321 1.00 93.69 196 GLY A N 1
ATOM 1557 C CA . GLY A 1 196 ? 10.888 -4.762 11.722 1.00 93.69 196 GLY A CA 1
ATOM 1558 C C . GLY A 1 196 ? 9.396 -4.724 12.063 1.00 93.69 196 GLY A C 1
ATOM 1559 O O . GLY A 1 196 ? 8.539 -4.524 11.193 1.00 93.69 196 GLY A O 1
ATOM 1560 N N . TRP A 1 197 ? 9.089 -4.889 13.348 1.00 95.19 197 TRP A N 1
ATOM 1561 C CA . TRP A 1 197 ? 7.734 -4.964 13.894 1.00 95.19 197 TRP A CA 1
ATOM 1562 C C . TRP A 1 197 ? 7.190 -3.619 14.377 1.00 95.19 197 TRP A C 1
ATOM 1564 O O . TRP A 1 197 ? 5.980 -3.392 14.329 1.00 95.19 197 TRP A O 1
ATOM 1574 N N . ASP A 1 198 ? 8.064 -2.706 14.796 1.00 96.00 198 ASP A N 1
ATOM 1575 C CA . ASP A 1 198 ? 7.691 -1.410 15.372 1.00 96.00 198 ASP A CA 1
ATOM 1576 C C . ASP A 1 198 ? 6.758 -0.576 14.473 1.00 96.00 198 ASP A C 1
ATOM 1578 O O . ASP A 1 198 ? 5.873 0.127 14.977 1.00 96.00 198 ASP A O 1
ATOM 1582 N N . ALA A 1 199 ? 6.919 -0.652 13.147 1.00 97.50 199 ALA A N 1
ATOM 1583 C CA . ALA A 1 199 ? 6.032 0.017 12.192 1.00 97.50 199 ALA A CA 1
ATOM 1584 C C . ALA A 1 199 ? 4.610 -0.576 12.223 1.00 97.50 199 ALA A C 1
ATOM 1586 O O . ALA A 1 199 ? 3.633 0.166 12.360 1.00 97.50 199 ALA A O 1
ATOM 1587 N N . TYR A 1 200 ? 4.496 -1.909 12.187 1.00 98.25 200 TYR A N 1
ATOM 1588 C CA . TYR A 1 200 ? 3.219 -2.625 12.275 1.00 98.25 200 TY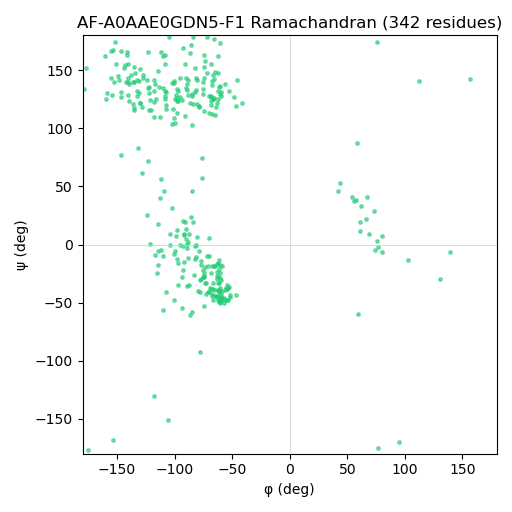R A CA 1
ATOM 1589 C C . TYR A 1 200 ? 2.527 -2.362 13.614 1.00 98.25 200 TYR A C 1
ATOM 1591 O O . TYR A 1 200 ? 1.356 -1.985 13.636 1.00 98.25 200 TYR A O 1
ATOM 1599 N N . GLU A 1 201 ? 3.257 -2.471 14.729 1.00 97.69 201 GLU A N 1
ATOM 1600 C CA . GLU A 1 201 ? 2.734 -2.183 16.069 1.00 97.69 201 GLU A CA 1
ATOM 1601 C C . GLU A 1 201 ? 2.279 -0.728 16.216 1.00 97.69 201 GLU A C 1
ATOM 1603 O O . GLU A 1 201 ? 1.255 -0.454 16.844 1.00 97.69 201 GLU A O 1
ATOM 1608 N N . THR A 1 202 ? 3.010 0.223 15.632 1.00 98.12 202 THR A N 1
ATOM 1609 C CA . THR A 1 202 ? 2.636 1.642 15.684 1.00 98.12 202 THR A CA 1
ATOM 1610 C C . THR A 1 202 ? 1.317 1.891 14.949 1.00 98.12 202 THR A C 1
ATOM 1612 O O . THR A 1 202 ? 0.434 2.552 15.499 1.00 98.12 202 THR A O 1
ATOM 1615 N N . CYS A 1 203 ? 1.135 1.313 13.760 1.00 98.69 203 CYS A N 1
ATOM 1616 C CA . CYS A 1 203 ? -0.125 1.413 13.021 1.00 98.69 203 CYS A CA 1
ATOM 1617 C C . CYS A 1 203 ? -1.269 0.650 13.709 1.00 98.69 203 CYS A C 1
ATOM 1619 O O . CYS A 1 203 ? -2.379 1.179 13.799 1.00 98.69 203 CYS A O 1
ATOM 1621 N N . ARG A 1 204 ? -1.000 -0.526 14.299 1.00 98.44 204 ARG A N 1
ATOM 1622 C CA . ARG A 1 204 ? -1.982 -1.288 15.093 1.00 98.44 204 ARG A CA 1
ATOM 1623 C C . ARG A 1 204 ? -2.549 -0.472 16.242 1.00 98.44 204 ARG A C 1
ATOM 1625 O O . ARG A 1 204 ? -3.761 -0.419 16.426 1.00 98.44 204 ARG A O 1
ATOM 1632 N N . LYS A 1 205 ? -1.675 0.187 17.007 1.00 98.06 205 LYS A N 1
ATOM 1633 C CA . LYS A 1 205 ? -2.065 1.007 18.163 1.00 98.06 205 LYS A CA 1
ATOM 1634 C C . LYS A 1 205 ? -2.926 2.204 17.772 1.00 98.06 205 LYS A C 1
ATOM 1636 O O . LYS A 1 205 ? -3.691 2.696 18.596 1.00 98.06 205 LYS A O 1
ATOM 1641 N N . ALA A 1 206 ? -2.830 2.663 16.528 1.00 98.12 206 ALA A N 1
ATOM 1642 C CA . ALA A 1 206 ? -3.676 3.719 15.988 1.00 98.12 206 ALA A CA 1
ATOM 1643 C C . ALA A 1 206 ? -4.976 3.206 15.342 1.00 98.12 206 ALA A C 1
ATOM 1645 O O . ALA A 1 206 ? -5.762 4.028 14.876 1.00 98.12 206 ALA A O 1
ATOM 1646 N N . GLY A 1 207 ? -5.188 1.886 15.276 1.00 98.12 207 GLY A N 1
ATOM 1647 C CA . GLY A 1 207 ? -6.283 1.278 14.519 1.00 98.12 207 GLY A CA 1
ATOM 1648 C C . GLY A 1 207 ? -6.157 1.472 13.005 1.00 98.12 207 GLY A C 1
ATOM 1649 O O . GLY A 1 207 ? -7.155 1.428 12.297 1.00 98.12 207 GLY A O 1
ATOM 1650 N N . ALA A 1 208 ? -4.954 1.738 12.493 1.00 98.62 208 ALA A N 1
ATOM 1651 C CA . ALA A 1 208 ? -4.749 2.003 11.074 1.00 98.62 208 ALA A CA 1
ATOM 1652 C C . ALA A 1 208 ? -4.659 0.696 10.278 1.00 98.62 208 ALA A C 1
ATOM 1654 O O . ALA A 1 208 ? -3.885 -0.198 10.637 1.00 98.62 208 ALA A O 1
ATOM 1655 N N . PHE A 1 209 ? -5.411 0.603 9.179 1.00 98.88 209 PHE A N 1
ATOM 1656 C CA . PHE A 1 209 ? -5.252 -0.474 8.201 1.00 98.88 209 PHE A CA 1
ATOM 1657 C C . PHE A 1 209 ? -3.900 -0.326 7.499 1.00 98.88 209 PHE A C 1
ATOM 1659 O O . PHE A 1 209 ? -3.486 0.788 7.180 1.00 98.88 209 PHE A O 1
ATOM 1666 N N . ILE A 1 210 ? -3.184 -1.425 7.293 1.00 98.94 210 ILE A N 1
ATOM 1667 C CA . ILE A 1 210 ? -1.841 -1.399 6.708 1.00 98.94 210 ILE A CA 1
ATOM 1668 C C . ILE A 1 210 ? -1.902 -1.963 5.292 1.00 98.94 210 ILE A C 1
ATOM 1670 O O . ILE A 1 210 ? -2.447 -3.045 5.084 1.00 98.94 210 ILE A O 1
ATOM 1674 N N . VAL A 1 211 ? -1.293 -1.264 4.338 1.00 98.88 211 VAL A N 1
ATOM 1675 C CA . VAL A 1 211 ? -1.109 -1.737 2.964 1.00 98.88 211 VAL A CA 1
ATOM 1676 C C . VAL A 1 211 ? 0.377 -1.758 2.628 1.00 98.88 211 VAL A C 1
ATOM 1678 O O . VAL A 1 211 ? 1.053 -0.734 2.738 1.00 98.88 211 VAL A O 1
ATOM 1681 N N . THR A 1 212 ? 0.876 -2.917 2.201 1.00 98.75 212 THR A N 1
ATOM 1682 C CA . THR A 1 212 ? 2.271 -3.102 1.783 1.00 98.75 212 THR A CA 1
ATOM 1683 C C . THR A 1 212 ? 2.399 -3.640 0.362 1.00 98.75 212 THR A C 1
ATOM 1685 O O . THR A 1 212 ? 1.421 -4.096 -0.233 1.00 98.75 212 THR A O 1
ATOM 1688 N N . GLY A 1 213 ? 3.609 -3.560 -0.197 1.00 97.50 213 GLY A N 1
ATOM 1689 C CA . GLY A 1 213 ? 3.960 -4.095 -1.512 1.00 97.50 213 GLY A CA 1
ATOM 1690 C C . GLY A 1 213 ? 5.043 -5.171 -1.410 1.00 97.50 213 GLY A C 1
ATOM 1691 O O . GLY A 1 213 ? 4.933 -6.094 -0.604 1.00 97.50 213 GLY A O 1
ATOM 1692 N N . HIS A 1 214 ? 6.089 -5.021 -2.230 1.00 96.69 214 HIS A N 1
ATOM 1693 C CA . HIS A 1 214 ? 7.342 -5.793 -2.276 1.00 96.69 214 HIS A CA 1
ATOM 1694 C C . HIS A 1 214 ? 7.217 -7.301 -2.538 1.00 96.69 214 HIS A C 1
ATOM 1696 O O . HIS A 1 214 ? 7.768 -7.821 -3.509 1.00 96.69 214 HIS A O 1
ATOM 1702 N N . SER A 1 215 ? 6.509 -8.025 -1.675 1.00 96.19 215 SER A N 1
ATOM 1703 C CA . SER A 1 215 ? 6.159 -9.426 -1.875 1.00 96.19 215 SER A CA 1
ATOM 1704 C C . SER A 1 215 ? 5.138 -9.526 -2.999 1.00 96.19 215 SER A C 1
ATOM 1706 O O . SER A 1 215 ? 4.009 -9.067 -2.844 1.00 96.19 215 SER A O 1
ATOM 1708 N N . HIS A 1 216 ? 5.524 -10.136 -4.122 1.00 95.06 216 HIS A N 1
ATOM 1709 C CA . HIS A 1 216 ? 4.724 -10.193 -5.348 1.00 95.06 216 HIS A CA 1
ATOM 1710 C C . HIS A 1 216 ? 3.575 -11.203 -5.263 1.00 95.06 216 HIS A C 1
ATOM 1712 O O . HIS A 1 216 ? 3.469 -12.116 -6.066 1.00 95.06 216 HIS A O 1
ATOM 1718 N N . ALA A 1 217 ? 2.705 -11.047 -4.278 1.00 94.88 217 ALA A N 1
ATOM 1719 C CA . ALA A 1 217 ? 1.480 -11.807 -4.083 1.00 94.88 217 ALA A CA 1
ATOM 1720 C C . ALA A 1 217 ? 0.427 -10.881 -3.462 1.00 94.88 217 ALA A C 1
ATOM 1722 O O . ALA A 1 217 ? 0.751 -9.790 -2.979 1.00 94.88 217 ALA A O 1
ATOM 1723 N N . TYR A 1 218 ? -0.832 -11.313 -3.462 1.00 97.44 218 TYR A N 1
ATOM 1724 C CA . TYR A 1 218 ? -1.831 -10.715 -2.588 1.00 97.44 218 TYR A CA 1
ATOM 1725 C C . TYR A 1 218 ? -1.996 -11.569 -1.333 1.00 97.44 218 TYR A C 1
ATOM 1727 O O . TYR A 1 218 ? -2.109 -12.793 -1.409 1.00 97.44 218 TYR A O 1
ATOM 1735 N N . ALA A 1 219 ? -2.021 -10.924 -0.175 1.00 97.00 219 ALA A N 1
ATOM 1736 C CA . ALA A 1 219 ? -2.363 -11.567 1.082 1.00 97.00 219 ALA A CA 1
ATOM 1737 C C . ALA A 1 219 ? -3.057 -10.569 2.002 1.00 97.00 219 ALA A C 1
ATOM 1739 O O . ALA A 1 219 ? -2.665 -9.406 2.061 1.00 97.00 219 ALA A O 1
ATOM 1740 N N . ARG A 1 220 ? -4.067 -11.013 2.745 1.00 97.81 220 ARG A N 1
ATOM 1741 C CA . ARG A 1 220 ? -4.726 -10.199 3.767 1.00 97.81 220 ARG A CA 1
ATOM 1742 C C . ARG A 1 220 ? -4.831 -10.974 5.062 1.00 97.81 220 ARG A C 1
ATOM 1744 O O . ARG A 1 220 ? -5.282 -12.120 5.072 1.00 97.81 220 ARG A O 1
ATOM 1751 N N . SER A 1 221 ? -4.419 -10.345 6.155 1.00 98.06 221 SER A N 1
ATOM 1752 C CA . SER A 1 221 ? -4.501 -10.946 7.476 1.00 98.06 221 SER A CA 1
ATOM 1753 C C . SER A 1 221 ? -5.939 -10.974 8.002 1.00 98.06 221 SER A C 1
ATOM 1755 O O . SER A 1 221 ? -6.791 -10.165 7.619 1.00 98.06 221 SER A O 1
ATOM 1757 N N . HIS A 1 222 ? -6.193 -11.872 8.945 1.00 98.00 222 HIS A N 1
ATOM 1758 C CA . HIS A 1 222 ? -7.250 -11.695 9.932 1.00 98.00 222 HIS A CA 1
ATOM 1759 C C . HIS A 1 222 ? -7.003 -10.429 10.771 1.00 98.00 222 HIS A C 1
ATOM 1761 O O . HIS A 1 222 ? -5.957 -9.778 10.665 1.00 98.00 222 HIS A O 1
ATOM 1767 N N . GLU A 1 223 ? -7.963 -10.072 11.622 1.00 98.38 223 GLU A N 1
ATOM 1768 C CA . GLU A 1 223 ? -7.783 -8.985 12.583 1.00 98.38 223 GLU A CA 1
ATOM 1769 C C . GLU A 1 223 ? -6.658 -9.332 13.573 1.00 98.38 223 GLU A C 1
ATOM 1771 O O . GLU A 1 223 ? -6.706 -10.340 14.281 1.00 98.38 223 GLU A O 1
ATOM 1776 N N . ILE A 1 224 ? -5.639 -8.481 13.633 1.00 98.19 224 ILE A N 1
ATOM 1777 C CA . ILE A 1 224 ? -4.468 -8.615 14.494 1.00 98.19 224 ILE A CA 1
ATOM 1778 C C . ILE A 1 224 ? -4.643 -7.719 15.719 1.00 98.19 224 ILE A C 1
ATOM 1780 O O . ILE A 1 224 ? -4.820 -6.506 15.604 1.00 98.19 224 ILE A O 1
ATOM 1784 N N . LYS A 1 225 ? -4.539 -8.311 16.914 1.00 97.50 225 LYS A N 1
ATOM 1785 C CA . LYS A 1 225 ? -4.510 -7.579 18.199 1.00 97.50 225 LYS A CA 1
ATOM 1786 C C . LYS A 1 225 ? -3.103 -7.372 18.744 1.00 97.50 225 LYS A C 1
ATOM 1788 O O . LYS A 1 225 ? -2.932 -6.589 19.673 1.00 97.50 225 LYS A O 1
ATOM 1793 N N . LYS A 1 226 ? -2.104 -8.061 18.192 1.00 96.25 226 LYS A N 1
ATOM 1794 C CA . LYS A 1 226 ? -0.702 -7.924 18.587 1.00 96.25 226 LYS A CA 1
ATOM 1795 C C . LYS A 1 226 ? 0.200 -8.433 17.473 1.00 96.25 226 LYS A C 1
ATOM 1797 O O . LYS A 1 226 ? 0.038 -9.579 17.072 1.00 96.25 226 LYS A O 1
ATOM 1802 N N . TYR A 1 227 ? 1.130 -7.616 17.003 1.00 95.50 227 TYR A N 1
ATOM 1803 C CA . TYR A 1 227 ? 2.267 -8.077 16.219 1.00 95.50 227 TYR A CA 1
ATOM 1804 C C . TYR A 1 227 ? 3.403 -8.503 17.146 1.00 95.50 227 TYR A C 1
ATOM 1806 O O . TYR A 1 227 ? 3.422 -8.211 18.345 1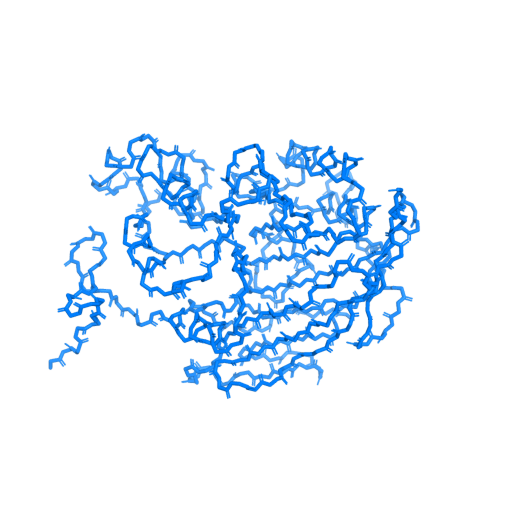.00 95.50 227 TYR A O 1
ATOM 1814 N N . ALA A 1 228 ? 4.352 -9.230 16.576 1.00 89.94 228 ALA A N 1
ATOM 1815 C CA . ALA A 1 228 ? 5.560 -9.626 17.270 1.00 89.94 228 ALA A CA 1
ATOM 1816 C C . ALA A 1 228 ? 6.439 -8.410 17.625 1.00 89.94 228 ALA A C 1
ATOM 1818 O O . ALA A 1 228 ? 6.093 -7.265 17.346 1.00 89.94 228 ALA A O 1
ATOM 1819 N N . TYR A 1 229 ? 7.544 -8.645 18.326 1.00 82.56 229 TYR A N 1
ATOM 1820 C CA . TYR A 1 229 ? 8.467 -7.582 18.723 1.00 82.56 229 TYR A CA 1
ATOM 1821 C C . TYR A 1 229 ? 9.908 -8.072 18.659 1.00 82.56 229 TYR A C 1
ATOM 1823 O O . TYR A 1 229 ? 10.184 -9.266 18.812 1.00 82.56 229 TYR A O 1
ATOM 1831 N N . GLU A 1 230 ? 10.841 -7.145 18.468 1.00 76.06 230 GLU A N 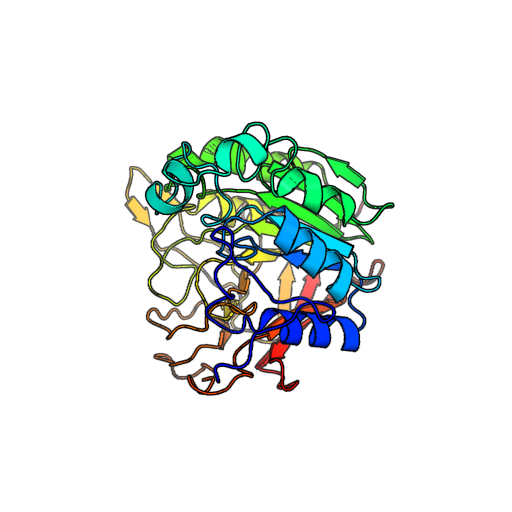1
ATOM 1832 C CA . GLU A 1 230 ? 12.264 -7.431 18.582 1.00 76.06 230 GLU A CA 1
ATOM 1833 C C . GLU A 1 230 ? 12.770 -7.033 19.975 1.00 76.06 230 GLU A C 1
ATOM 1835 O O . GLU A 1 230 ? 12.490 -5.949 20.492 1.00 76.06 230 GLU A O 1
ATOM 1840 N N . LYS A 1 231 ? 13.523 -7.918 20.632 1.00 72.62 231 LYS A N 1
ATOM 1841 C CA . LYS A 1 231 ? 14.209 -7.589 21.888 1.00 72.62 231 LYS A CA 1
ATOM 1842 C C . LYS A 1 231 ? 15.626 -8.142 21.862 1.00 72.62 231 LYS A C 1
ATOM 1844 O O . LYS A 1 231 ? 15.828 -9.345 21.755 1.00 72.62 231 LYS A O 1
ATOM 1849 N N . TYR A 1 232 ? 16.604 -7.245 21.996 1.00 73.75 232 TYR A N 1
ATOM 1850 C CA . TYR A 1 232 ? 18.039 -7.561 21.960 1.00 73.75 232 TYR A CA 1
ATOM 1851 C C . TYR A 1 232 ? 18.494 -8.304 20.686 1.00 73.75 232 TYR A C 1
ATOM 1853 O O . TYR A 1 232 ? 19.352 -9.177 20.772 1.00 73.75 232 TYR A O 1
ATOM 1861 N N . GLY A 1 233 ? 17.935 -7.979 19.515 1.00 66.56 233 GLY A N 1
ATOM 1862 C CA . GLY A 1 233 ? 18.282 -8.651 18.255 1.00 66.56 233 GLY A CA 1
ATOM 1863 C C . GLY A 1 233 ? 17.588 -9.999 18.041 1.00 66.56 233 GLY A C 1
ATOM 1864 O O . GLY A 1 233 ? 17.932 -10.718 17.107 1.00 66.56 233 GLY A O 1
ATOM 1865 N N . HIS A 1 234 ? 16.640 -10.370 18.910 1.00 59.34 234 HIS A N 1
ATOM 1866 C CA . HIS A 1 234 ? 15.818 -11.566 18.753 1.00 59.34 234 HIS A CA 1
ATOM 1867 C C . HIS A 1 234 ? 14.384 -11.186 18.390 1.00 59.34 234 HIS A C 1
ATOM 1869 O O . HIS A 1 234 ? 13.746 -10.416 19.115 1.00 59.34 234 HIS A O 1
ATOM 1875 N N . HIS A 1 235 ? 13.870 -11.775 17.310 1.00 65.81 235 HIS A N 1
ATOM 1876 C CA . HIS A 1 235 ? 12.461 -11.686 16.944 1.00 65.81 235 HIS A CA 1
ATOM 1877 C C . HIS A 1 235 ? 11.654 -12.661 17.802 1.00 65.81 235 HIS A C 1
ATOM 1879 O O . HIS A 1 235 ? 11.884 -13.871 17.781 1.00 65.81 235 HIS A O 1
ATOM 1885 N N . TYR A 1 236 ? 10.715 -12.125 18.577 1.00 66.31 236 TYR A N 1
ATOM 1886 C CA . TYR A 1 236 ? 9.763 -12.916 19.345 1.00 66.31 236 TYR A CA 1
ATOM 1887 C C . TYR A 1 236 ? 8.451 -12.968 18.581 1.00 66.31 236 TYR A C 1
ATOM 1889 O O . TYR A 1 236 ? 7.700 -11.993 18.576 1.00 66.31 236 TYR A O 1
ATOM 1897 N N . THR A 1 237 ? 8.172 -14.108 17.957 1.00 70.69 237 THR A N 1
ATOM 1898 C CA . THR A 1 237 ? 6.942 -14.358 17.201 1.00 70.69 237 THR A CA 1
ATOM 1899 C C . THR A 1 237 ? 5.758 -14.614 18.140 1.00 70.69 237 THR A C 1
ATOM 1901 O O . THR A 1 237 ? 5.300 -15.735 18.321 1.00 70.69 237 THR A O 1
ATOM 1904 N N . ASP A 1 238 ? 5.259 -13.547 18.767 1.00 83.44 238 ASP A N 1
ATOM 1905 C CA . ASP A 1 238 ? 4.007 -13.528 19.545 1.00 83.44 238 ASP A CA 1
ATOM 1906 C C . ASP A 1 238 ? 2.925 -12.725 18.802 1.00 83.44 238 ASP A C 1
ATOM 1908 O O . ASP A 1 238 ? 2.276 -11.834 19.354 1.00 83.44 238 ASP A O 1
ATOM 1912 N N . LEU A 1 239 ? 2.799 -13.004 17.500 1.00 91.94 239 LEU A N 1
ATOM 1913 C CA . LEU A 1 239 ? 1.737 -12.483 16.644 1.00 91.94 239 LEU A CA 1
ATOM 1914 C C . LEU A 1 239 ? 0.406 -13.111 17.073 1.00 91.94 239 LEU A C 1
ATOM 1916 O O . LEU A 1 239 ? 0.288 -14.332 17.159 1.00 91.94 239 LEU A O 1
ATOM 1920 N N . GLN A 1 240 ? -0.608 -12.286 17.325 1.00 95.31 240 GLN A N 1
ATOM 1921 C CA . GLN A 1 240 ? -1.912 -12.746 17.789 1.00 95.31 240 GLN A CA 1
ATOM 1922 C C . GLN A 1 240 ? -3.049 -12.162 16.959 1.00 95.31 240 GLN A C 1
ATOM 1924 O O . GLN A 1 240 ? -3.281 -10.949 16.929 1.00 95.31 240 GLN A O 1
ATOM 1929 N N . VAL A 1 241 ? -3.827 -13.072 16.384 1.00 96.62 241 VAL A N 1
ATOM 1930 C CA . VAL A 1 241 ? -5.135 -12.808 15.788 1.00 96.62 241 VAL A CA 1
ATOM 1931 C C . VAL A 1 241 ? -6.172 -12.625 16.904 1.00 96.62 241 VAL A C 1
ATOM 1933 O O . VAL A 1 241 ? -6.131 -13.307 17.935 1.00 96.62 241 VAL A O 1
ATOM 1936 N N . SER A 1 242 ? -7.090 -11.673 16.754 1.00 96.50 242 SER A N 1
ATOM 1937 C CA . SER A 1 242 ? -8.192 -11.458 17.702 1.00 96.50 242 SER A CA 1
ATOM 1938 C C . SER A 1 242 ? -9.434 -12.281 17.361 1.00 96.50 242 SER A C 1
ATOM 1940 O O . SER A 1 242 ? -10.120 -12.742 18.273 1.00 96.50 242 SER A O 1
ATOM 1942 N N . THR A 1 243 ? -9.707 -12.459 16.068 1.00 96.25 243 THR A N 1
ATOM 1943 C CA . THR A 1 243 ? -10.843 -13.191 15.514 1.00 96.25 243 THR A CA 1
ATOM 1944 C C . THR A 1 243 ? -10.460 -13.826 14.182 1.00 96.25 243 THR A C 1
ATOM 1946 O O . THR A 1 243 ? -9.709 -13.249 13.401 1.00 96.25 243 THR A O 1
ATOM 1949 N N . TRP A 1 244 ? -11.012 -15.006 13.914 1.00 95.62 244 TRP A N 1
ATOM 1950 C CA . TRP A 1 244 ? -10.834 -15.746 12.661 1.00 95.62 244 TRP A CA 1
ATOM 1951 C C . TRP A 1 244 ? -11.903 -15.397 11.619 1.00 95.62 244 TRP A C 1
ATOM 1953 O O . TRP A 1 244 ? -12.062 -16.106 10.626 1.00 95.62 244 TRP A O 1
ATOM 1963 N N . ASP A 1 245 ? -12.659 -14.319 11.846 1.00 96.12 245 ASP A N 1
ATOM 1964 C CA . ASP A 1 245 ? -13.581 -13.799 10.845 1.00 96.12 245 ASP A CA 1
ATOM 1965 C C . ASP A 1 245 ? -12.797 -13.411 9.579 1.00 96.12 245 ASP A C 1
ATOM 1967 O O . ASP A 1 245 ? -11.732 -12.785 9.632 1.00 96.12 245 ASP A O 1
ATOM 1971 N N . LYS A 1 246 ? -13.296 -13.863 8.429 1.00 95.25 246 LYS A N 1
ATOM 1972 C CA . LYS A 1 246 ? -12.712 -13.596 7.110 1.00 95.25 246 LYS A CA 1
ATOM 1973 C C . LYS A 1 246 ? -13.397 -12.432 6.410 1.00 95.25 246 LYS A C 1
ATOM 1975 O O . LYS A 1 246 ? -12.835 -11.917 5.452 1.00 95.25 246 LYS A O 1
ATOM 1980 N N . HIS A 1 247 ? -14.576 -12.026 6.860 1.00 96.94 247 HIS A N 1
ATOM 1981 C CA . HIS A 1 247 ? -15.432 -11.055 6.194 1.00 96.94 247 HIS A CA 1
ATOM 1982 C C . HIS A 1 247 ? -15.522 -9.727 6.941 1.00 96.94 247 HIS A C 1
ATOM 1984 O O . HIS A 1 247 ? -16.014 -8.760 6.366 1.00 96.94 247 HIS A O 1
ATOM 1990 N N . GLU A 1 248 ? -15.018 -9.653 8.170 1.00 97.94 248 GLU A N 1
ATOM 1991 C CA . GLU A 1 248 ? -14.988 -8.427 8.962 1.00 97.94 248 GLU A CA 1
ATOM 1992 C C . GLU A 1 248 ? -13.631 -8.227 9.650 1.00 97.94 248 GLU A C 1
ATOM 1994 O O . GLU A 1 248 ? -13.021 -9.171 10.152 1.00 97.94 248 GLU A O 1
ATOM 1999 N N . VAL A 1 249 ? -13.159 -6.980 9.675 1.00 98.31 249 VAL A N 1
ATOM 2000 C CA . VAL A 1 249 ? -11.988 -6.540 10.441 1.00 98.31 249 VAL A CA 1
ATOM 2001 C C . VAL A 1 249 ? -12.376 -5.300 11.233 1.00 98.31 249 VAL A C 1
ATOM 2003 O O . VAL A 1 249 ? -12.736 -4.276 10.649 1.00 98.31 249 VAL A O 1
ATOM 2006 N N . ASN A 1 250 ? -12.244 -5.359 12.556 1.00 98.12 250 ASN A N 1
ATOM 2007 C CA . ASN A 1 250 ? -12.537 -4.228 13.420 1.00 98.12 250 ASN A CA 1
ATOM 2008 C C . ASN A 1 250 ? -11.263 -3.432 13.729 1.00 98.12 250 ASN A C 1
ATOM 2010 O O . ASN A 1 250 ? -10.257 -3.959 14.212 1.00 98.12 250 ASN A O 1
ATOM 2014 N N . LEU A 1 251 ? -11.327 -2.129 13.472 1.00 98.12 251 LEU A N 1
ATOM 2015 C CA . LEU A 1 251 ? -10.250 -1.176 13.687 1.00 98.12 251 LEU A CA 1
ATOM 2016 C C . LEU A 1 251 ? -10.461 -0.456 15.019 1.00 98.12 251 LEU A C 1
ATOM 2018 O O . LEU A 1 251 ? -11.407 0.318 15.179 1.00 98.12 251 LEU A O 1
ATOM 2022 N N . TYR A 1 252 ? -9.562 -0.698 15.971 1.00 97.44 252 TYR A N 1
ATOM 2023 C CA . TYR A 1 252 ? -9.583 -0.065 17.289 1.00 97.44 252 TYR A CA 1
ATOM 2024 C C . TYR A 1 252 ? -8.272 0.673 17.533 1.00 97.44 252 TYR A C 1
ATOM 2026 O O . TYR A 1 252 ? -7.197 0.118 17.312 1.00 97.44 252 TYR A O 1
ATOM 2034 N N . ALA A 1 253 ? -8.355 1.894 18.056 1.00 96.69 253 ALA A N 1
ATOM 2035 C CA . ALA A 1 253 ? -7.195 2.607 18.574 1.00 96.69 253 ALA A CA 1
ATOM 2036 C C . ALA A 1 253 ? -6.972 2.274 20.060 1.00 96.69 253 ALA A C 1
ATOM 2038 O O . ALA A 1 253 ? -7.914 2.147 20.847 1.00 96.69 253 ALA A O 1
ATOM 2039 N N . GLY A 1 254 ? -5.710 2.139 20.457 1.00 95.31 254 GLY A N 1
ATOM 2040 C CA . GLY A 1 254 ? -5.324 1.807 21.821 1.00 95.31 254 GLY A CA 1
ATOM 2041 C C . GLY A 1 254 ? -3.946 1.172 21.921 1.00 95.31 254 GLY A C 1
ATOM 2042 O O . GLY A 1 254 ? -3.581 0.344 21.092 1.00 95.31 254 GLY A O 1
ATOM 2043 N N . LEU A 1 255 ? -3.191 1.511 22.969 1.00 91.44 255 LEU A N 1
ATOM 2044 C CA . LEU A 1 255 ? -1.856 0.940 23.188 1.00 91.44 255 LEU A CA 1
ATOM 2045 C C . LEU A 1 255 ? -1.904 -0.590 23.340 1.00 91.44 255 LEU A C 1
ATOM 2047 O O . LEU A 1 255 ? -1.123 -1.300 22.704 1.00 91.44 255 LEU A O 1
ATOM 2051 N N . GLU A 1 256 ? -2.859 -1.080 24.129 1.00 91.19 256 GLU A N 1
ATOM 2052 C CA . GLU A 1 256 ? -3.041 -2.507 24.409 1.00 91.19 256 GLU A CA 1
ATOM 2053 C C . GLU A 1 256 ? -4.176 -3.094 23.564 1.00 91.19 256 GLU A C 1
ATOM 2055 O O . GLU A 1 256 ? -4.009 -4.113 22.902 1.00 91.19 256 GLU A O 1
ATOM 2060 N N . GLN A 1 257 ? -5.322 -2.411 23.521 1.00 92.94 257 GLN A N 1
ATOM 2061 C CA . GLN A 1 257 ? -6.534 -2.872 22.840 1.00 92.94 257 GLN A CA 1
ATOM 2062 C C . GLN A 1 257 ? -6.564 -2.607 21.329 1.00 92.94 257 GLN A C 1
ATOM 2064 O O . GLN A 1 257 ? -7.556 -2.949 20.684 1.00 92.94 257 GLN A O 1
ATOM 2069 N N . GLY A 1 258 ? -5.520 -1.976 20.780 1.00 97.00 258 GLY A N 1
ATOM 2070 C CA . GLY A 1 258 ? -5.439 -1.639 19.364 1.00 97.00 258 GLY A CA 1
ATOM 2071 C C . GLY A 1 258 ? -5.599 -2.866 18.469 1.00 97.00 258 GLY A C 1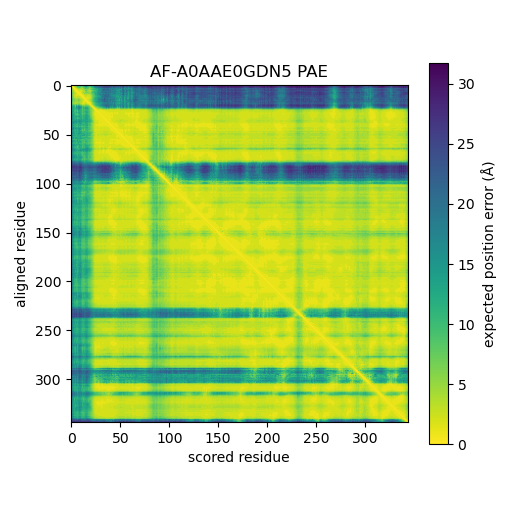
ATOM 2072 O O . GLY A 1 258 ? -5.055 -3.937 18.751 1.00 97.00 258 GLY A O 1
ATOM 2073 N N . ARG A 1 259 ? -6.352 -2.728 17.386 1.00 98.06 259 ARG A N 1
ATOM 2074 C CA . ARG A 1 259 ? -6.615 -3.814 16.437 1.00 98.06 259 ARG A CA 1
ATOM 2075 C C . ARG A 1 259 ? -6.596 -3.260 15.029 1.00 98.06 259 ARG A C 1
ATOM 2077 O O . ARG A 1 259 ? -7.096 -2.159 14.798 1.00 98.06 259 ARG A O 1
ATOM 2084 N N . ASN A 1 260 ? -6.017 -4.016 14.109 1.00 98.62 260 ASN A N 1
ATOM 2085 C CA . ASN A 1 260 ? -6.030 -3.692 12.690 1.00 98.62 260 ASN A CA 1
ATOM 2086 C C . ASN A 1 260 ? -5.900 -4.955 11.828 1.00 98.62 260 ASN A C 1
ATOM 2088 O O . ASN A 1 260 ? -5.992 -6.069 12.331 1.00 98.62 260 ASN A O 1
ATOM 2092 N N . ALA A 1 261 ? -5.661 -4.777 10.533 1.00 98.62 261 ALA A N 1
ATOM 2093 C CA . ALA A 1 261 ? -5.206 -5.832 9.639 1.00 98.62 261 ALA A CA 1
ATOM 2094 C C . ALA A 1 261 ? -4.176 -5.277 8.647 1.00 98.62 261 ALA A C 1
ATOM 2096 O O . ALA A 1 261 ? -4.039 -4.057 8.493 1.00 98.62 261 ALA A O 1
ATOM 2097 N N . VAL A 1 262 ? -3.477 -6.189 7.975 1.00 98.62 262 VAL A N 1
ATOM 2098 C CA . VAL A 1 262 ? -2.501 -5.908 6.918 1.00 98.62 262 VAL A CA 1
ATOM 2099 C C . VAL A 1 262 ? -2.990 -6.523 5.614 1.00 98.62 262 VAL A C 1
ATOM 2101 O O . VAL A 1 262 ? -3.454 -7.665 5.600 1.00 98.62 262 VAL A O 1
ATOM 2104 N N . ALA A 1 263 ? -2.841 -5.787 4.517 1.00 98.75 263 ALA A N 1
ATOM 2105 C CA . ALA A 1 263 ? -2.902 -6.320 3.167 1.00 98.75 263 ALA A CA 1
ATOM 2106 C C . ALA A 1 263 ? -1.566 -6.112 2.447 1.00 98.75 263 ALA A C 1
ATOM 2108 O O . ALA A 1 263 ? -1.110 -4.985 2.274 1.00 98.75 263 ALA A O 1
ATOM 2109 N N . VAL A 1 264 ? -0.972 -7.205 1.985 1.00 98.56 264 VAL A N 1
ATOM 2110 C CA . VAL A 1 264 ? 0.123 -7.209 1.015 1.00 98.56 264 VAL A CA 1
ATOM 2111 C C . VAL A 1 264 ? -0.512 -7.195 -0.371 1.00 98.56 264 VAL A C 1
ATOM 2113 O O . VAL A 1 264 ? -1.311 -8.074 -0.690 1.00 98.56 264 VAL A O 1
ATOM 2116 N N . VAL A 1 265 ? -0.199 -6.194 -1.191 1.00 98.25 265 VAL A N 1
ATOM 2117 C CA . VAL A 1 265 ? -0.794 -5.986 -2.521 1.00 98.25 265 VAL A CA 1
ATOM 2118 C C . VAL A 1 265 ? 0.319 -5.818 -3.563 1.00 98.25 265 VAL A C 1
ATOM 2120 O O . VAL A 1 265 ? 0.448 -4.782 -4.206 1.00 98.25 265 VAL A O 1
ATOM 2123 N N . GLY A 1 266 ? 1.156 -6.846 -3.736 1.00 96.88 266 GLY A N 1
ATOM 2124 C CA . GLY A 1 266 ? 2.323 -6.803 -4.632 1.00 96.88 266 GLY A CA 1
ATOM 2125 C C . GLY A 1 266 ? 2.080 -7.305 -6.059 1.00 96.88 266 GLY A C 1
ATOM 2126 O O . GLY A 1 266 ? 3.026 -7.678 -6.744 1.00 96.88 266 GLY A O 1
ATOM 2127 N N . VAL A 1 267 ? 0.827 -7.351 -6.517 1.00 95.06 267 VAL A N 1
ATOM 2128 C CA . VAL A 1 267 ? 0.421 -7.936 -7.814 1.00 95.06 267 VAL A CA 1
ATOM 2129 C C . VAL A 1 267 ? -0.095 -6.877 -8.795 1.00 95.06 267 VAL A C 1
ATOM 2131 O O . VAL A 1 267 ? -1.057 -7.098 -9.527 1.00 95.06 267 VAL A O 1
ATOM 2134 N N . GLY A 1 268 ? 0.566 -5.716 -8.818 1.00 94.19 268 GLY A N 1
ATOM 2135 C CA . GLY A 1 268 ? 0.173 -4.544 -9.612 1.00 94.19 268 GLY A CA 1
ATOM 2136 C C . GLY A 1 268 ? 0.527 -4.589 -11.105 1.00 94.19 268 GLY A C 1
ATOM 2137 O O . GLY A 1 268 ? 0.128 -3.691 -11.840 1.00 94.19 268 GLY A O 1
ATOM 2138 N N . GLY A 1 269 ? 1.250 -5.612 -11.580 1.00 89.38 269 GLY A N 1
ATOM 2139 C CA . GLY A 1 269 ? 1.526 -5.787 -13.016 1.00 89.38 269 GLY A CA 1
ATOM 2140 C C . GLY A 1 269 ? 2.936 -6.244 -13.394 1.00 89.38 269 GLY A C 1
ATOM 2141 O O . GLY A 1 269 ? 3.163 -6.531 -14.569 1.00 89.38 269 GLY A O 1
ATOM 2142 N N . PHE A 1 270 ? 3.863 -6.322 -12.432 1.00 88.44 270 PHE A N 1
ATOM 2143 C CA . PHE A 1 270 ? 5.233 -6.796 -12.665 1.00 88.44 270 PHE A CA 1
ATOM 2144 C C . PHE A 1 270 ? 5.341 -8.322 -12.545 1.00 88.44 270 PHE A C 1
ATOM 2146 O O . PHE A 1 270 ? 5.653 -9.009 -13.518 1.00 88.44 270 PHE A O 1
ATOM 2153 N N . LYS A 1 271 ? 5.026 -8.877 -11.367 1.00 88.81 271 LYS A N 1
ATOM 2154 C CA . LYS A 1 271 ? 5.004 -10.326 -11.114 1.00 88.81 271 LYS A CA 1
ATOM 2155 C C . LYS A 1 271 ? 3.839 -10.744 -10.217 1.00 88.81 271 LYS A C 1
ATOM 2157 O O . LYS A 1 271 ? 3.227 -9.922 -9.542 1.00 88.81 271 LYS A O 1
ATOM 2162 N N . ASN A 1 272 ? 3.561 -12.044 -10.248 1.00 89.75 272 ASN A N 1
ATOM 2163 C CA . ASN A 1 272 ? 2.800 -12.759 -9.235 1.00 89.75 272 ASN A CA 1
ATOM 2164 C C . ASN A 1 272 ? 3.573 -14.060 -8.953 1.00 89.75 272 ASN A C 1
ATOM 2166 O O . ASN A 1 272 ? 3.800 -14.866 -9.857 1.00 89.75 272 ASN A O 1
ATOM 2170 N N . GLU A 1 273 ? 4.072 -14.195 -7.737 1.00 90.75 273 GLU A N 1
ATOM 2171 C CA . GLU A 1 273 ? 5.045 -15.188 -7.303 1.00 90.75 273 GLU A CA 1
ATOM 2172 C C . GLU A 1 273 ? 4.388 -16.243 -6.407 1.00 90.75 273 GLU A C 1
ATOM 2174 O O . GLU A 1 273 ? 3.354 -15.981 -5.789 1.00 90.75 273 GLU A O 1
ATOM 2179 N N . PRO A 1 274 ? 4.963 -17.455 -6.333 1.00 90.62 274 PRO A N 1
ATOM 2180 C CA . PRO A 1 274 ? 4.414 -18.520 -5.512 1.00 90.62 274 PRO A CA 1
ATOM 2181 C C . PRO A 1 274 ? 4.479 -18.170 -4.023 1.00 90.62 274 PRO A C 1
ATOM 2183 O O . PRO A 1 274 ? 5.422 -17.530 -3.552 1.00 90.62 274 PRO A O 1
ATOM 2186 N N . THR A 1 275 ? 3.509 -18.670 -3.264 1.00 91.62 275 THR A N 1
ATOM 2187 C CA . THR A 1 275 ? 3.569 -18.681 -1.806 1.00 91.62 275 THR A CA 1
ATOM 2188 C C . THR A 1 275 ? 4.684 -19.624 -1.358 1.00 91.62 275 THR A C 1
ATOM 2190 O O . THR A 1 275 ? 4.717 -20.798 -1.725 1.00 91.62 275 THR A O 1
ATOM 2193 N N . LEU A 1 276 ? 5.603 -19.099 -0.557 1.00 91.25 276 LEU A N 1
ATOM 2194 C CA . LEU A 1 276 ? 6.737 -19.811 0.031 1.00 91.25 276 LEU A CA 1
ATOM 2195 C C . LEU A 1 276 ? 6.669 -19.843 1.560 1.00 91.25 276 LEU A C 1
ATOM 2197 O O . LEU A 1 276 ? 7.465 -20.540 2.186 1.00 91.25 276 LEU A O 1
ATOM 2201 N N . ARG A 1 277 ? 5.734 -19.094 2.155 1.00 89.00 277 ARG A N 1
ATOM 2202 C CA . ARG A 1 277 ? 5.507 -19.027 3.599 1.00 89.00 277 ARG A CA 1
ATOM 2203 C C . ARG A 1 277 ? 4.022 -19.071 3.904 1.00 89.00 277 ARG A C 1
ATOM 2205 O O . ARG A 1 277 ? 3.223 -18.446 3.210 1.00 89.00 277 ARG A O 1
ATOM 2212 N N . GLU A 1 278 ? 3.684 -19.809 4.948 1.00 82.75 278 GLU A N 1
ATOM 2213 C CA . GLU A 1 278 ? 2.333 -19.935 5.480 1.00 82.75 278 GLU A CA 1
ATOM 2214 C C . GLU A 1 278 ? 2.235 -19.267 6.852 1.00 82.75 278 GLU A C 1
ATOM 2216 O O . GLU A 1 278 ? 3.240 -18.955 7.494 1.00 82.75 278 GLU A O 1
ATOM 2221 N N . GLY A 1 279 ? 1.009 -19.048 7.303 1.00 88.81 279 GLY A N 1
ATOM 2222 C CA . GLY A 1 279 ? 0.743 -18.553 8.640 1.00 88.81 279 GLY A CA 1
ATOM 2223 C C . GLY A 1 279 ? -0.751 -18.435 8.858 1.00 88.81 279 GLY A C 1
ATOM 2224 O O . GLY A 1 279 ? -1.458 -17.880 8.019 1.00 88.81 279 GLY A O 1
ATOM 2225 N N . ASP A 1 280 ? -1.230 -18.921 9.999 1.00 91.31 280 ASP A N 1
ATOM 2226 C CA . ASP A 1 280 ? -2.665 -18.913 10.309 1.00 91.31 280 ASP A CA 1
ATOM 2227 C C . ASP A 1 280 ? -3.234 -17.488 10.337 1.00 91.31 280 ASP A C 1
ATOM 2229 O O . ASP A 1 280 ? -4.405 -17.264 10.069 1.00 91.31 280 ASP A O 1
ATOM 2233 N N . HIS A 1 281 ? -2.395 -16.485 10.592 1.00 94.50 281 HIS A N 1
ATOM 2234 C CA . HIS A 1 281 ? -2.814 -15.090 10.589 1.00 94.50 281 HIS A CA 1
ATOM 2235 C C . HIS A 1 281 ? -3.334 -14.588 9.233 1.00 94.50 281 HIS A C 1
ATOM 2237 O O . HIS A 1 281 ? -3.984 -13.543 9.213 1.00 94.50 281 HIS A O 1
ATOM 2243 N N . TRP A 1 282 ? -3.091 -15.288 8.120 1.00 95.38 282 TRP A N 1
ATOM 2244 C CA . TRP A 1 282 ? -3.643 -14.942 6.811 1.00 95.38 282 TRP A CA 1
ATOM 2245 C C . TRP A 1 282 ? -5.089 -15.421 6.660 1.00 95.38 282 TRP A C 1
ATOM 2247 O O . TRP A 1 282 ? -5.374 -16.611 6.688 1.00 95.38 282 TRP A O 1
ATOM 2257 N N . ALA A 1 283 ? -6.001 -14.483 6.414 1.00 95.50 283 ALA A N 1
ATOM 2258 C CA . ALA A 1 283 ? -7.393 -14.778 6.085 1.00 95.50 283 ALA A CA 1
ATOM 2259 C C . ALA A 1 283 ? -7.588 -15.107 4.599 1.00 95.50 283 ALA A C 1
ATOM 2261 O O . ALA A 1 283 ? -8.551 -15.781 4.216 1.00 95.50 283 ALA A O 1
ATOM 2262 N N . ARG A 1 284 ? -6.698 -14.580 3.750 1.00 95.38 284 ARG A N 1
ATOM 2263 C CA . ARG A 1 284 ? -6.711 -14.790 2.307 1.00 95.38 284 ARG A CA 1
ATOM 2264 C C . ARG A 1 284 ? -5.310 -14.677 1.726 1.00 95.38 284 ARG A C 1
ATOM 2266 O O . ARG A 1 284 ? -4.577 -13.756 2.075 1.00 95.38 284 ARG A O 1
ATOM 2273 N N . ILE A 1 285 ? -4.993 -15.555 0.777 1.00 95.00 285 ILE A N 1
ATOM 2274 C CA . ILE A 1 285 ? -3.795 -15.482 -0.064 1.00 95.00 285 ILE A CA 1
ATOM 2275 C C . ILE A 1 285 ? -4.205 -15.698 -1.526 1.00 95.00 285 ILE A C 1
ATOM 2277 O O . ILE A 1 285 ? -5.083 -16.515 -1.818 1.00 95.00 285 ILE A O 1
ATOM 2281 N N . TYR A 1 286 ? -3.572 -14.955 -2.431 1.00 94.38 286 TYR A N 1
ATOM 2282 C CA . TYR A 1 286 ? -3.656 -15.127 -3.875 1.00 94.38 286 TYR A CA 1
ATOM 2283 C C . TYR A 1 286 ? -2.265 -15.033 -4.498 1.00 94.38 286 TYR A C 1
ATOM 2285 O O . TYR A 1 286 ? -1.592 -14.003 -4.397 1.00 94.38 286 TYR A O 1
ATOM 2293 N N . SER A 1 287 ? -1.835 -16.128 -5.115 1.00 92.81 287 SER A N 1
ATOM 2294 C CA . SER A 1 287 ? -0.482 -16.315 -5.643 1.00 92.81 287 SER A CA 1
ATOM 2295 C C . SER A 1 287 ? -0.485 -17.275 -6.835 1.00 92.81 287 SER A C 1
ATOM 2297 O O . SER A 1 287 ? -1.510 -17.882 -7.138 1.00 92.81 287 SER A O 1
ATOM 2299 N N . THR A 1 288 ? 0.645 -17.465 -7.519 1.00 88.62 288 THR A N 1
ATOM 2300 C CA . THR A 1 288 ? 0.749 -18.465 -8.607 1.00 88.62 288 THR A CA 1
ATOM 2301 C C . THR A 1 288 ? 0.876 -19.908 -8.122 1.00 88.62 288 THR A C 1
ATOM 2303 O O . THR A 1 288 ? 0.696 -20.848 -8.894 1.00 88.62 288 THR A O 1
ATOM 2306 N N . LYS A 1 289 ? 1.163 -20.113 -6.833 1.00 87.62 289 LYS A N 1
ATOM 2307 C CA . LYS A 1 289 ? 1.169 -21.435 -6.203 1.00 87.62 289 LYS A CA 1
ATOM 2308 C C . LYS A 1 289 ? 0.905 -21.305 -4.716 1.00 87.62 289 LYS A C 1
ATOM 2310 O O . LYS A 1 289 ? 1.630 -20.601 -4.021 1.00 87.62 289 LYS A O 1
ATOM 2315 N N . CYS A 1 290 ? -0.058 -22.065 -4.228 1.00 80.31 290 CYS A N 1
ATOM 2316 C CA . CYS A 1 290 ? -0.389 -22.125 -2.815 1.00 80.31 290 CYS A CA 1
ATOM 2317 C C . CYS A 1 290 ? 0.325 -23.296 -2.125 1.00 80.31 290 CYS A C 1
ATOM 2319 O O . CYS A 1 290 ? 0.465 -24.375 -2.704 1.00 80.31 290 CYS A O 1
ATOM 2321 N N . ILE A 1 291 ? 0.755 -23.082 -0.880 1.00 82.19 291 ILE A N 1
ATOM 2322 C CA . ILE A 1 291 ? 1.233 -24.145 0.025 1.00 82.19 291 ILE A CA 1
ATOM 2323 C C . ILE A 1 291 ? 0.284 -24.382 1.211 1.00 82.19 291 ILE A C 1
ATOM 2325 O O . ILE A 1 291 ? 0.497 -25.323 1.961 1.00 82.19 291 ILE A O 1
ATOM 2329 N N . GLN A 1 292 ? -0.773 -23.569 1.335 1.00 73.06 292 GLN A N 1
ATOM 2330 C CA . GLN A 1 292 ? -1.810 -23.654 2.366 1.00 73.06 292 GLN A CA 1
ATOM 2331 C C . GLN A 1 292 ? -3.161 -24.017 1.727 1.00 73.06 292 GLN A C 1
ATOM 2333 O O . GLN A 1 292 ? -3.428 -23.618 0.590 1.00 73.06 292 GLN A O 1
ATOM 2338 N N . ASP A 1 293 ? -4.019 -24.730 2.463 1.00 66.69 293 ASP A N 1
ATOM 2339 C CA . ASP A 1 293 ? -5.297 -25.265 1.959 1.00 66.69 293 ASP A CA 1
ATOM 2340 C C . ASP A 1 293 ? -6.309 -24.180 1.527 1.00 66.69 293 ASP A C 1
ATOM 2342 O O . ASP A 1 293 ? -7.140 -24.416 0.651 1.00 66.69 293 ASP A O 1
ATOM 2346 N N . GLU A 1 294 ? -6.242 -22.973 2.101 1.00 68.12 294 GLU A N 1
ATOM 2347 C CA . GLU A 1 294 ? -7.193 -21.876 1.855 1.00 68.12 294 GLU A CA 1
ATOM 2348 C C . GLU A 1 294 ? -6.564 -20.694 1.094 1.00 68.12 294 GLU A C 1
ATOM 2350 O O . GLU A 1 294 ? -6.589 -19.541 1.530 1.00 68.12 294 GLU A O 1
ATOM 2355 N N . CYS A 1 295 ? -6.007 -20.973 -0.082 1.00 77.19 295 CYS A N 1
ATOM 2356 C CA . CYS A 1 295 ? -5.363 -19.985 -0.947 1.00 77.19 295 CYS A CA 1
ATOM 2357 C C . CYS A 1 295 ? -5.877 -20.101 -2.390 1.00 77.19 295 CYS A C 1
ATOM 2359 O O . CYS A 1 295 ? -6.107 -21.198 -2.901 1.00 77.19 295 CYS A O 1
ATOM 2361 N N . TYR A 1 296 ? -6.083 -18.962 -3.055 1.00 78.19 296 TYR A N 1
ATOM 2362 C CA . TYR A 1 296 ? -6.473 -18.937 -4.463 1.00 78.19 296 TYR A CA 1
ATOM 2363 C C . TYR A 1 296 ? -5.229 -18.947 -5.342 1.00 78.19 296 TYR A C 1
ATOM 2365 O O . TYR A 1 296 ? -4.332 -18.125 -5.179 1.00 78.19 296 TYR A O 1
ATOM 2373 N N . THR A 1 297 ? -5.193 -19.868 -6.299 1.00 81.88 297 THR A N 1
ATOM 2374 C CA . THR A 1 297 ? -4.080 -19.974 -7.241 1.00 81.88 297 THR A CA 1
ATOM 2375 C C . THR A 1 297 ? -4.433 -19.266 -8.545 1.00 81.88 297 THR A C 1
ATOM 2377 O O . THR A 1 297 ? -5.436 -19.595 -9.175 1.00 81.88 297 THR A O 1
ATOM 2380 N N . ALA A 1 298 ? -3.613 -18.304 -8.952 1.00 76.88 298 ALA A N 1
ATOM 2381 C CA . ALA A 1 298 ? -3.601 -17.785 -10.310 1.00 76.88 298 ALA A CA 1
ATOM 2382 C C . ALA A 1 298 ? -2.796 -18.729 -11.210 1.00 76.88 298 ALA A C 1
ATOM 2384 O O . ALA A 1 298 ? -1.742 -19.210 -10.797 1.00 76.88 298 ALA A O 1
ATOM 2385 N N . ASP A 1 299 ? -3.230 -18.957 -12.447 1.00 72.88 299 ASP A N 1
ATOM 2386 C CA . ASP A 1 299 ? -2.365 -19.628 -13.419 1.00 72.88 299 ASP A CA 1
ATOM 2387 C C . ASP A 1 299 ? -1.161 -18.717 -13.732 1.00 72.88 299 ASP A C 1
ATOM 2389 O O . ASP A 1 299 ? -1.308 -17.542 -14.081 1.00 72.88 299 ASP A O 1
ATOM 2393 N N . GLU A 1 300 ? 0.052 -19.253 -13.582 1.00 67.81 300 GLU A N 1
ATOM 2394 C CA . GLU A 1 300 ? 1.314 -18.546 -13.834 1.00 67.81 300 GLU A CA 1
ATOM 2395 C C . GLU A 1 300 ? 1.469 -18.069 -15.285 1.00 67.81 300 GLU A C 1
ATOM 2397 O O . GLU A 1 300 ? 2.275 -17.180 -15.565 1.00 67.81 300 GLU A O 1
ATOM 2402 N N . ASN A 1 301 ? 0.685 -18.623 -16.209 1.00 67.62 301 ASN A N 1
ATOM 2403 C CA . ASN A 1 301 ? 0.641 -18.238 -17.615 1.00 67.62 301 ASN A CA 1
ATOM 2404 C C . ASN A 1 301 ? -0.546 -17.327 -17.940 1.00 67.62 301 ASN A C 1
ATOM 2406 O O . ASN A 1 301 ? -0.598 -16.772 -19.039 1.00 67.62 301 ASN A O 1
ATOM 2410 N N . ASP A 1 302 ? -1.473 -17.129 -17.000 1.00 71.44 302 ASP A N 1
ATOM 2411 C CA . ASP A 1 302 ? -2.588 -16.216 -17.196 1.00 71.44 302 ASP A CA 1
ATOM 2412 C C . ASP A 1 302 ? -2.108 -14.770 -17.060 1.00 71.44 302 ASP A C 1
ATOM 2414 O O . ASP A 1 302 ? -1.428 -14.372 -16.106 1.00 71.44 302 ASP A O 1
ATOM 2418 N N . VAL A 1 303 ? -2.469 -13.977 -18.063 1.00 66.31 303 VAL A N 1
ATOM 2419 C CA . VAL A 1 303 ? -2.263 -12.529 -18.104 1.00 66.31 303 VAL A CA 1
ATOM 2420 C C . VAL A 1 303 ? -3.117 -11.811 -17.062 1.00 66.31 303 VAL A C 1
ATOM 2422 O O . VAL A 1 303 ? -2.819 -10.672 -16.715 1.00 66.31 303 VAL A O 1
ATOM 2425 N N . ASN A 1 304 ? -4.156 -12.478 -16.549 1.00 70.50 304 ASN A N 1
ATOM 2426 C CA . ASN A 1 304 ? -5.092 -11.930 -15.581 1.00 70.50 304 ASN A CA 1
ATOM 2427 C C . ASN A 1 304 ? -4.722 -12.179 -14.117 1.00 70.50 304 ASN A C 1
ATOM 2429 O O . ASN A 1 304 ? -5.499 -11.864 -13.222 1.00 70.50 304 ASN A O 1
ATOM 2433 N N . ARG A 1 305 ? -3.516 -12.690 -13.847 1.00 83.44 305 ARG A N 1
ATOM 2434 C CA . ARG A 1 305 ? -3.025 -12.968 -12.486 1.00 83.44 305 ARG A CA 1
ATOM 2435 C C . ARG A 1 305 ? -2.715 -11.734 -11.628 1.00 83.44 305 ARG A C 1
ATOM 2437 O O . ARG A 1 305 ? -2.132 -11.862 -10.552 1.00 83.44 305 ARG A O 1
ATOM 2444 N N . PHE A 1 306 ? -3.022 -10.542 -12.120 1.00 92.69 306 PHE A N 1
ATOM 2445 C CA . PHE A 1 306 ? -2.759 -9.262 -11.466 1.00 92.69 306 PHE A CA 1
ATOM 2446 C C . PHE A 1 306 ? -4.065 -8.658 -10.972 1.00 92.69 306 PHE A C 1
ATOM 2448 O O . PHE A 1 306 ? -5.139 -9.064 -11.408 1.00 92.69 306 PHE A O 1
ATOM 2455 N N . GLY A 1 307 ? -3.995 -7.683 -10.074 1.00 95.44 307 GLY A N 1
ATOM 2456 C CA . GLY A 1 307 ? -5.207 -7.116 -9.503 1.00 95.44 307 GLY A CA 1
ATOM 2457 C C . GLY A 1 307 ? -4.973 -5.933 -8.584 1.00 95.44 307 GLY A C 1
ATOM 2458 O O . GLY A 1 307 ? -3.846 -5.479 -8.394 1.00 95.44 307 GLY A O 1
ATOM 2459 N N . ALA A 1 308 ? -6.069 -5.446 -8.013 1.00 98.00 308 ALA A N 1
ATOM 2460 C CA . ALA A 1 308 ? -6.068 -4.348 -7.059 1.00 98.00 308 ALA A CA 1
ATOM 2461 C C . ALA A 1 308 ? -7.021 -4.637 -5.896 1.00 98.00 308 ALA A C 1
ATOM 2463 O O . ALA A 1 308 ? -8.087 -5.230 -6.078 1.00 98.00 308 ALA A O 1
ATOM 2464 N N . LEU A 1 309 ? -6.637 -4.167 -4.706 1.00 98.75 309 LEU A N 1
ATOM 2465 C CA . LEU A 1 309 ? -7.533 -4.036 -3.563 1.00 98.75 309 LEU A CA 1
ATOM 2466 C C . LEU A 1 309 ? -8.277 -2.703 -3.682 1.00 98.75 309 LEU A C 1
ATOM 2468 O O . LEU A 1 309 ? -7.652 -1.646 -3.713 1.00 98.75 309 LEU A O 1
ATOM 2472 N N . ILE A 1 310 ? -9.603 -2.758 -3.742 1.00 98.69 310 ILE A N 1
ATOM 2473 C CA . ILE A 1 310 ? -10.476 -1.592 -3.871 1.00 98.69 310 ILE A CA 1
ATOM 2474 C C . ILE A 1 310 ? -11.330 -1.506 -2.614 1.00 98.69 310 ILE A C 1
ATOM 2476 O O . ILE A 1 310 ? -12.016 -2.467 -2.277 1.00 98.69 310 ILE A O 1
ATOM 2480 N N . CYS A 1 311 ? -11.293 -0.359 -1.940 1.00 98.38 311 CYS A N 1
ATOM 2481 C CA . CYS A 1 311 ? -12.086 -0.090 -0.746 1.00 98.38 311 CYS A CA 1
ATOM 2482 C C . CYS A 1 311 ? -12.956 1.152 -0.950 1.00 98.38 311 CYS A C 1
ATOM 2484 O O . CYS A 1 311 ? -12.474 2.183 -1.419 1.00 98.38 311 CYS A O 1
ATOM 2486 N N . GLU A 1 312 ? -14.224 1.055 -0.567 1.00 97.38 312 GLU A N 1
ATOM 2487 C CA . GLU A 1 312 ? -15.186 2.151 -0.563 1.00 97.38 312 GLU A CA 1
ATOM 2488 C C . GLU A 1 312 ? -15.349 2.658 0.869 1.00 97.38 312 GLU A C 1
ATOM 2490 O O . GLU A 1 312 ? -15.985 2.013 1.707 1.00 97.38 312 GLU A O 1
ATOM 2495 N N . PHE A 1 313 ? -14.729 3.803 1.147 1.00 94.75 313 PHE A N 1
ATOM 2496 C CA . PHE A 1 313 ? -14.847 4.493 2.424 1.00 94.75 313 PHE A CA 1
ATOM 2497 C C . PHE A 1 313 ? -16.029 5.457 2.391 1.00 94.75 313 PHE A C 1
ATOM 2499 O O . PHE A 1 313 ? -16.232 6.182 1.418 1.00 94.75 313 PHE A O 1
ATOM 2506 N N . ASP A 1 314 ? -16.785 5.481 3.480 1.00 84.50 314 ASP A N 1
ATOM 2507 C CA . ASP A 1 314 ? -17.891 6.406 3.695 1.00 84.50 314 ASP A CA 1
ATOM 2508 C C . ASP A 1 314 ? -17.476 7.404 4.789 1.00 84.50 314 ASP A C 1
ATOM 2510 O O . ASP A 1 314 ? -16.887 7.019 5.802 1.00 84.50 314 ASP A O 1
ATOM 2514 N N . GLU A 1 315 ? -17.736 8.697 4.574 1.00 78.62 315 GLU A N 1
ATOM 2515 C CA . GLU A 1 315 ? -17.366 9.755 5.528 1.00 78.62 315 GLU A CA 1
ATOM 2516 C C . GLU A 1 315 ? -18.263 9.765 6.779 1.00 78.62 315 GLU A C 1
ATOM 2518 O O . GLU A 1 315 ? -17.893 10.344 7.799 1.00 78.62 315 GLU A O 1
ATOM 2523 N N . ILE A 1 316 ? -19.449 9.150 6.704 1.00 81.69 316 ILE A N 1
ATOM 2524 C CA . ILE A 1 316 ? -20.459 9.155 7.769 1.00 81.69 316 ILE A CA 1
ATOM 2525 C C . ILE A 1 316 ? -20.540 7.784 8.436 1.00 81.69 316 ILE A C 1
ATOM 2527 O O . ILE A 1 316 ? -20.709 7.690 9.654 1.00 81.69 316 ILE A O 1
ATOM 2531 N N . LYS A 1 317 ? -20.470 6.708 7.648 1.00 89.75 317 LYS A N 1
ATOM 2532 C CA . LYS A 1 317 ? -20.560 5.352 8.189 1.00 89.75 317 LYS A CA 1
ATOM 2533 C C . LYS A 1 317 ? -19.221 4.914 8.750 1.00 89.75 317 LYS A C 1
ATOM 2535 O O . LYS A 1 317 ? -18.168 5.117 8.162 1.00 89.75 317 LYS A O 1
ATOM 2540 N N . ASN A 1 318 ? -19.302 4.178 9.846 1.00 94.81 318 ASN A N 1
ATOM 2541 C CA . ASN A 1 318 ? -18.154 3.553 10.477 1.00 94.81 318 ASN A CA 1
ATOM 2542 C C . ASN A 1 318 ? -17.781 2.201 9.857 1.00 94.81 318 ASN A C 1
ATOM 2544 O O . ASN A 1 318 ? -17.111 1.403 10.502 1.00 94.81 318 ASN A O 1
ATOM 2548 N N . TRP A 1 319 ? -18.216 1.916 8.630 1.00 95.94 319 TRP A N 1
ATOM 2549 C CA . TRP A 1 319 ? -17.814 0.722 7.900 1.00 95.94 319 TRP A CA 1
ATOM 2550 C C . TRP A 1 319 ? -17.437 1.062 6.457 1.00 95.94 319 TRP A C 1
ATOM 2552 O O . TRP A 1 319 ? -18.008 1.975 5.862 1.00 95.94 319 TRP A O 1
ATOM 2562 N N . ALA A 1 320 ? -16.479 0.319 5.910 1.00 97.50 320 ALA A N 1
ATOM 2563 C CA . ALA A 1 320 ? -15.996 0.438 4.541 1.00 97.50 320 ALA A CA 1
ATOM 2564 C C . ALA A 1 320 ? -15.915 -0.957 3.916 1.00 97.50 320 ALA A C 1
ATOM 2566 O O . ALA A 1 320 ? -15.389 -1.887 4.529 1.00 97.50 320 ALA A O 1
ATOM 2567 N N . TYR A 1 321 ? -16.450 -1.120 2.708 1.00 97.88 321 TYR A N 1
ATOM 2568 C CA . TYR A 1 321 ? -16.387 -2.397 1.996 1.00 97.88 321 TYR A CA 1
ATOM 2569 C C . TYR A 1 321 ? -15.120 -2.456 1.148 1.00 97.88 321 TYR A C 1
ATOM 2571 O O . TYR A 1 321 ? -14.826 -1.517 0.413 1.00 97.88 321 TYR A O 1
ATOM 2579 N N . CYS A 1 322 ? -14.397 -3.569 1.221 1.00 98.62 322 CYS A N 1
ATOM 2580 C CA . CYS A 1 322 ? -13.192 -3.821 0.449 1.00 98.62 322 CYS A CA 1
ATOM 2581 C C . CYS A 1 322 ? -13.323 -5.109 -0.366 1.00 98.62 322 CYS A C 1
ATOM 2583 O O . CYS A 1 322 ? -13.835 -6.119 0.119 1.00 98.62 322 CYS A O 1
ATOM 2585 N N . GLU A 1 323 ? -12.798 -5.106 -1.588 1.00 98.31 323 GLU A N 1
ATOM 2586 C CA . GLU A 1 323 ? -12.660 -6.294 -2.427 1.00 98.31 323 GLU A CA 1
ATOM 2587 C C . GLU A 1 323 ? -11.325 -6.305 -3.167 1.00 98.31 323 GLU A C 1
ATOM 2589 O O . GLU A 1 323 ? -10.886 -5.285 -3.695 1.00 98.31 323 GLU A O 1
ATOM 2594 N N . PHE A 1 324 ? -10.682 -7.472 -3.223 1.00 98.38 324 PHE A N 1
ATOM 2595 C CA . PHE A 1 324 ? -9.579 -7.692 -4.150 1.00 98.38 324 PHE A CA 1
ATOM 2596 C C . PHE A 1 324 ? -10.126 -8.320 -5.426 1.00 98.38 324 PHE A C 1
ATOM 2598 O O . PHE A 1 324 ? -10.767 -9.379 -5.393 1.00 98.38 324 PHE A O 1
ATOM 2605 N N . LEU A 1 325 ? -9.843 -7.670 -6.550 1.00 96.94 325 LEU A N 1
ATOM 2606 C CA . LEU A 1 325 ? -10.258 -8.104 -7.874 1.00 96.94 325 LEU A CA 1
ATOM 2607 C C . LEU A 1 325 ? -9.037 -8.387 -8.739 1.00 96.94 325 LEU A C 1
ATOM 2609 O O . LEU A 1 325 ? -8.142 -7.545 -8.840 1.00 96.94 325 LEU A O 1
ATOM 2613 N N . ALA A 1 326 ? -9.046 -9.539 -9.402 1.00 94.44 326 ALA A N 1
ATOM 2614 C CA . ALA A 1 326 ? -8.143 -9.806 -10.510 1.00 94.44 326 ALA A CA 1
ATOM 2615 C C . ALA A 1 326 ? -8.588 -9.044 -11.778 1.00 94.44 326 ALA A C 1
ATOM 2617 O O . ALA A 1 326 ? -9.722 -8.558 -11.866 1.00 94.44 326 ALA A O 1
ATOM 2618 N N . THR A 1 327 ? -7.703 -8.895 -12.768 1.00 90.81 327 THR A N 1
ATOM 2619 C CA . THR A 1 327 ? -7.982 -8.086 -13.976 1.00 90.81 327 THR A CA 1
ATOM 2620 C C . THR A 1 327 ? -9.020 -8.690 -14.926 1.00 90.81 327 THR A C 1
ATOM 2622 O O . THR A 1 327 ? -9.468 -7.997 -15.836 1.00 90.81 327 THR A O 1
ATOM 2625 N N . ASP A 1 328 ? -9.423 -9.943 -14.710 1.00 88.69 328 ASP A N 1
ATOM 2626 C CA . ASP A 1 328 ? -10.580 -10.601 -15.340 1.00 88.69 328 ASP A CA 1
ATOM 2627 C C . ASP A 1 328 ? -11.901 -10.378 -14.572 1.00 88.69 328 ASP A C 1
ATOM 2629 O O . ASP A 1 328 ? -12.910 -11.020 -14.864 1.00 88.69 328 ASP A O 1
ATOM 2633 N N . HIS A 1 329 ? -11.885 -9.491 -13.570 1.00 92.31 329 HIS A N 1
ATOM 2634 C CA . HIS A 1 329 ? -12.983 -9.190 -12.648 1.00 92.31 329 HIS A CA 1
ATOM 2635 C C . HIS A 1 329 ? -13.324 -10.313 -11.663 1.00 92.31 329 HIS A C 1
ATOM 2637 O O . HIS A 1 329 ? -14.310 -10.188 -10.926 1.00 92.31 329 HIS A O 1
ATOM 2643 N N . SER A 1 330 ? -12.509 -11.368 -11.580 1.00 92.50 330 SER A N 1
ATOM 2644 C CA . SER A 1 330 ? -12.659 -12.397 -10.556 1.00 92.50 330 SER A CA 1
ATOM 2645 C C . SER A 1 330 ? -12.467 -11.791 -9.167 1.00 92.50 330 SER A C 1
ATOM 2647 O O . SER A 1 330 ? -11.451 -11.164 -8.861 1.00 92.50 330 SER A O 1
ATOM 2649 N N . LYS A 1 331 ? -13.467 -11.985 -8.302 1.00 94.56 331 LYS A N 1
ATOM 2650 C CA . LYS A 1 331 ? -13.434 -11.535 -6.909 1.00 94.56 331 LYS A CA 1
ATOM 2651 C C . LYS A 1 331 ? -12.722 -12.569 -6.052 1.00 94.56 331 LYS A C 1
ATOM 2653 O O . LYS A 1 331 ? -13.309 -13.592 -5.708 1.00 94.56 331 LYS A O 1
ATOM 2658 N N . ILE A 1 332 ? -11.470 -12.284 -5.711 1.00 94.62 332 ILE A N 1
ATOM 2659 C CA . ILE A 1 332 ? -10.620 -13.211 -4.956 1.00 94.62 332 ILE A CA 1
ATOM 2660 C C . ILE A 1 332 ? -10.798 -13.031 -3.447 1.00 94.62 332 ILE A C 1
ATOM 2662 O O . ILE A 1 332 ? -10.774 -14.005 -2.696 1.00 94.62 332 ILE A O 1
ATOM 2666 N N . ASP A 1 333 ? -11.025 -11.794 -2.997 1.00 96.94 333 ASP A N 1
ATOM 2667 C CA . ASP A 1 333 ? -11.349 -11.502 -1.602 1.00 96.94 333 ASP A CA 1
ATOM 2668 C C . ASP A 1 333 ? -12.411 -10.421 -1.469 1.00 96.94 333 ASP A C 1
ATOM 2670 O O . ASP A 1 333 ? -12.562 -9.569 -2.346 1.00 96.94 333 ASP A O 1
ATOM 2674 N N . HIS A 1 334 ? -13.118 -10.444 -0.344 1.00 97.75 334 HIS A N 1
ATOM 2675 C CA . HIS A 1 334 ? -13.969 -9.346 0.091 1.00 97.75 334 HIS A CA 1
ATOM 2676 C C . HIS A 1 334 ? -14.156 -9.366 1.606 1.00 97.75 334 HIS A C 1
ATOM 2678 O O . HIS A 1 334 ? -14.280 -10.430 2.216 1.00 97.75 334 HIS A O 1
ATOM 2684 N N . PHE A 1 335 ? -14.198 -8.179 2.198 1.00 98.38 335 PHE A N 1
ATOM 2685 C CA . PHE A 1 335 ? -14.343 -7.985 3.634 1.00 98.38 335 PHE A CA 1
ATOM 2686 C C . PHE A 1 335 ? -14.842 -6.569 3.934 1.00 98.38 335 PHE A C 1
ATOM 2688 O O . PHE A 1 335 ? -14.763 -5.669 3.099 1.00 98.38 335 PHE A O 1
ATOM 2695 N N . THR A 1 336 ? -15.351 -6.377 5.142 1.00 98.44 336 THR A N 1
ATOM 2696 C CA . THR A 1 336 ? -15.779 -5.084 5.669 1.00 98.44 336 THR A CA 1
ATOM 2697 C C . THR A 1 336 ? -14.785 -4.638 6.731 1.00 98.44 336 THR A C 1
ATOM 2699 O O . THR A 1 336 ? -14.512 -5.368 7.682 1.00 98.44 336 THR A O 1
ATOM 2702 N N . LEU A 1 337 ? -14.233 -3.440 6.577 1.00 98.31 337 LEU A N 1
ATOM 2703 C CA . LEU A 1 337 ? -13.552 -2.744 7.662 1.00 98.31 337 LEU A CA 1
ATOM 2704 C C . LEU A 1 337 ? -14.610 -2.057 8.523 1.00 98.31 337 LEU A C 1
ATOM 2706 O O . LEU A 1 337 ? -15.467 -1.367 7.978 1.00 98.31 337 LEU A O 1
ATOM 2710 N N . VAL A 1 338 ? -14.534 -2.194 9.843 1.00 97.81 338 VAL A N 1
ATOM 2711 C CA . VAL A 1 338 ? -15.417 -1.498 10.789 1.00 97.81 338 VAL A CA 1
ATOM 2712 C C . VAL A 1 338 ? -14.563 -0.647 11.718 1.00 97.81 338 VAL A C 1
ATOM 2714 O O . VAL A 1 338 ? -13.754 -1.170 12.481 1.00 97.81 338 VAL A O 1
ATOM 2717 N N . SER A 1 339 ? -14.719 0.671 11.653 1.00 97.00 339 SER A N 1
ATOM 2718 C CA . SER A 1 339 ? -14.019 1.600 12.530 1.00 97.00 339 SER A CA 1
ATOM 2719 C C . SER A 1 339 ? -14.754 1.768 13.858 1.00 97.00 339 SER A C 1
ATOM 2721 O O . SER A 1 339 ? -15.953 2.050 13.910 1.00 97.00 339 SER A O 1
ATOM 2723 N N . HIS A 1 340 ? -14.002 1.619 14.945 1.00 95.88 340 HIS A N 1
ATOM 2724 C CA . HIS A 1 340 ? -14.411 1.945 16.315 1.00 95.88 340 HIS A CA 1
ATOM 2725 C C . HIS A 1 340 ? -13.579 3.105 16.877 1.00 95.88 340 HIS A C 1
ATOM 2727 O O . HIS A 1 340 ? -13.493 3.295 18.090 1.00 95.88 340 HIS A O 1
ATOM 2733 N N . ILE A 1 341 ? -12.914 3.856 15.998 1.00 91.56 341 ILE A N 1
ATOM 2734 C CA . ILE A 1 341 ? -12.129 5.032 16.358 1.00 91.56 341 ILE A CA 1
ATOM 2735 C C . ILE A 1 341 ? -13.104 6.192 16.563 1.00 91.56 341 ILE A C 1
ATOM 2737 O O . ILE A 1 341 ? -13.813 6.581 15.636 1.00 91.56 341 ILE A O 1
ATOM 2741 N N . SER A 1 342 ? -13.144 6.736 17.780 1.00 77.12 342 SER A N 1
ATOM 2742 C CA . SER A 1 342 ? -13.948 7.920 18.078 1.00 77.12 342 SER A CA 1
ATOM 2743 C C . SER A 1 342 ? -13.490 9.103 17.230 1.00 77.12 342 SER A C 1
ATOM 2745 O O . SER A 1 342 ? -12.301 9.421 17.194 1.00 77.12 342 SER A O 1
ATOM 2747 N N . VAL A 1 343 ? -14.450 9.752 16.580 1.00 69.69 343 VAL A N 1
ATOM 2748 C CA . VAL A 1 343 ? -14.280 11.068 15.965 1.00 69.69 343 VAL A CA 1
ATOM 2749 C C . VAL A 1 343 ? -14.800 12.106 16.959 1.00 69.69 343 VAL A C 1
ATOM 2751 O O . VAL A 1 343 ? -15.929 11.972 17.433 1.00 69.69 343 VAL A O 1
ATOM 2754 N N . ASP A 1 344 ? -13.953 13.065 17.332 1.00 52.69 344 ASP A N 1
ATOM 2755 C CA . ASP A 1 344 ? -14.326 14.196 18.198 1.00 52.69 344 ASP A CA 1
ATOM 2756 C C . ASP A 1 344 ? -15.103 15.274 17.430 1.00 52.69 344 ASP A C 1
ATOM 2758 O O . ASP A 1 344 ? -14.752 15.530 16.250 1.00 52.69 344 ASP A O 1
#

Sequence (344 aa):
MQRVYEINGEPCLDYKMDYCRTPSYARSVFKLMREKRVDLVVHAGDFDYESSPRTWDNFLTQELQGMCYLAAKGNHDSNCDEGAPDPSACRDDPDRDRWGGGLFDGTQGYSSYLKQHQPGNAICQGNYGVDYSCSYKGVFFVFSSVGVERAGEGANRKHVQFIREQLSQSSAMWKVCVWHMTMEDMQTTYKSDATGWDAYETCRKAGAFIVTGHSHAYARSHEIKKYAYEKYGHHYTDLQVSTWDKHEVNLYAGLEQGRNAVAVVGVGGFKNEPTLREGDHWARIYSTKCIQDECYTADENDVNRFGALICEFDEIKNWAYCEFLATDHSKIDHFTLVSHISVD

Radius of gyration: 19.1 Å; Cα contacts (8 Å, |Δi|>4): 843; chains: 1; bounding box: 47×44×61 Å

Secondary structure (DSSP, 8-state):
-PPPPEETTEE-B-TTSPBPSS--THHHHHHHHHHTT-SEEEE-S--SSSS-HHHHHHHHHHHHTT-EEEE---TTSS-TTTT-S-HHHHHT-TTTTTTTS-TTTSTTSHHHHHHTTS-TT-EEEEETTTEEEEEETTEEEEEE-TTTSS-SGGG-HHHHHHHHHHHHH---SEEEEEES---GGG-SSSPPPSS-SHHHHHHHHTT-EEEE-SSSSEEEEPEEEE--EEETTEEE---EEEE--SSEEEEB--TTT-BB-EEEE--SSS---------TTEEEEEESS-SSTTEEEPPTT-TT--EEEEEE--SSSSEEEEEEEETT--EEEEEEEEE-PPP-

InterPro domains:
  IPR004843 Calcineurin-like, phosphoesterase domain [PF00149] (28-218)
  IPR029052 Metallo-dependent phosphatase-like [G3DSA:3.60.21.10] (21-265)
  IPR029052 Metallo-dependent phosphatase-like [SSF56300] (17-229)
  IPR039331 Purple acid phosphatase-like [PTHR22953] (28-234)

Organism: NCBI:txid36881

Mean predicted aligned error: 6.51 Å